Protein AF-A0A4U1JJG9-F1 (afdb_monomer)

Organism: NCBI:txid889272

Foldseek 3Di:
DCLQAVHDPVRDDDDDDPALVVQLVCQLPPPCNVPRDGDHDQLVCVVPVVRDFDDFDDGPPRPDTHDLDPDRPFLLSVCVQAVVRQPDDDDDDDADADPVRQHPDVVSNQVVCQLLVHDHPPDDPDRSVLVCLVSSHDHPLQHQWDAPDRNHDIDGDHDPRHCNQVSCVNRDDGDPPWDFDPFQVVQPQAGHDPRTGDHD

Mean predicted aligned error: 4.56 Å

Radius of gyration: 18.84 Å; Cα contacts (8 Å, |Δi|>4): 282; chains: 1; bounding box: 45×33×57 Å

Structure (mmCIF, N/CA/C/O backbone):
data_AF-A0A4U1JJG9-F1
#
_entry.id   AF-A0A4U1JJG9-F1
#
loop_
_atom_site.group_PDB
_atom_site.id
_atom_site.type_symbol
_atom_site.label_atom_id
_atom_site.label_alt_id
_atom_site.label_comp_id
_atom_site.label_asym_id
_atom_site.label_entity_id
_atom_site.label_seq_id
_atom_site.pdbx_PDB_ins_code
_atom_site.Cartn_x
_atom_site.Cartn_y
_atom_site.Cartn_z
_atom_site.occupancy
_atom_site.B_iso_or_equiv
_atom_site.auth_seq_id
_atom_site.auth_comp_id
_atom_site.auth_asym_id
_atom_site.auth_atom_id
_atom_site.pdbx_PDB_model_num
ATOM 1 N N . MET A 1 1 ? 0.960 4.052 12.607 1.00 72.19 1 MET A N 1
ATOM 2 C CA . MET A 1 1 ? -0.371 4.382 13.209 1.00 72.19 1 MET A CA 1
ATOM 3 C C . MET A 1 1 ? -0.315 5.501 14.244 1.00 72.19 1 MET A C 1
ATOM 5 O O . MET A 1 1 ? -1.093 6.435 14.113 1.00 72.19 1 MET A O 1
ATOM 9 N N . ALA A 1 2 ? 0.571 5.450 15.247 1.00 77.19 2 ALA A N 1
ATOM 10 C CA . ALA A 1 2 ? 0.657 6.489 16.285 1.00 77.19 2 ALA A CA 1
ATOM 11 C C . ALA A 1 2 ? 0.788 7.915 15.706 1.00 77.19 2 ALA A C 1
ATOM 13 O O . ALA A 1 2 ? 0.050 8.813 16.107 1.00 77.19 2 ALA A O 1
ATOM 14 N N . ALA A 1 3 ? 1.622 8.081 14.671 1.00 79.81 3 ALA A N 1
ATOM 15 C CA . ALA A 1 3 ? 1.756 9.335 13.931 1.00 79.81 3 ALA A CA 1
ATOM 16 C C . ALA A 1 3 ? 0.437 9.799 13.276 1.00 79.81 3 ALA A C 1
ATOM 18 O O . ALA A 1 3 ? 0.070 10.962 13.397 1.00 79.81 3 ALA A O 1
ATOM 19 N N . ALA A 1 4 ? -0.323 8.881 12.666 1.00 79.38 4 ALA A N 1
ATOM 20 C CA . ALA A 1 4 ? -1.580 9.190 11.974 1.00 79.38 4 ALA A CA 1
ATOM 21 C C . ALA A 1 4 ? -2.697 9.691 12.910 1.00 79.38 4 ALA A C 1
ATOM 23 O O . ALA A 1 4 ? -3.615 10.368 12.454 1.00 79.38 4 ALA A O 1
ATOM 24 N N . ILE A 1 5 ? -2.621 9.379 14.210 1.00 85.19 5 ILE A N 1
ATOM 25 C CA . ILE A 1 5 ? -3.569 9.864 15.227 1.00 85.19 5 ILE A CA 1
ATOM 26 C C . ILE A 1 5 ? -2.963 10.913 16.173 1.00 85.19 5 ILE A C 1
ATOM 28 O O . ILE A 1 5 ? -3.578 11.262 17.178 1.00 85.19 5 ILE A O 1
ATOM 32 N N . GLY A 1 6 ? -1.758 11.416 15.881 1.00 84.12 6 GLY A N 1
ATOM 33 C CA . GLY A 1 6 ? -1.097 12.449 16.686 1.00 84.12 6 GLY A CA 1
ATOM 34 C C . GLY A 1 6 ? -0.659 11.991 18.082 1.00 84.12 6 GLY A C 1
ATOM 35 O O . GLY A 1 6 ? -0.469 12.821 18.971 1.00 84.12 6 GLY A O 1
ATOM 36 N N . VAL A 1 7 ? -0.497 10.683 18.302 1.00 86.94 7 VAL A N 1
ATOM 37 C CA . VAL A 1 7 ? -0.023 10.132 19.577 1.00 86.94 7 VAL A CA 1
ATOM 38 C C . VAL A 1 7 ? 1.495 9.944 19.502 1.00 86.94 7 VAL A C 1
ATOM 40 O O . VAL A 1 7 ? 1.968 9.173 18.666 1.00 86.94 7 VAL A O 1
ATOM 43 N N . PRO A 1 8 ? 2.293 10.594 20.374 1.00 86.75 8 PRO A N 1
ATOM 44 C CA . PRO A 1 8 ? 3.722 10.314 20.455 1.00 86.75 8 PRO A CA 1
ATOM 45 C C . PRO A 1 8 ? 3.961 8.837 20.774 1.00 86.75 8 PRO A C 1
ATOM 47 O O . PRO A 1 8 ? 3.321 8.306 21.681 1.00 86.75 8 PRO A O 1
ATOM 50 N N . GLY A 1 9 ? 4.912 8.187 20.096 1.00 82.12 9 GLY A N 1
ATOM 51 C CA . GLY A 1 9 ? 5.177 6.752 20.284 1.00 82.12 9 GLY A CA 1
ATOM 52 C C . GLY A 1 9 ? 5.407 6.364 21.751 1.00 82.12 9 GLY A C 1
ATOM 53 O O . GLY A 1 9 ? 4.801 5.421 22.243 1.00 82.12 9 GLY A O 1
ATOM 54 N N . ALA A 1 10 ? 6.160 7.175 22.502 1.00 85.75 10 ALA A N 1
ATOM 55 C CA . ALA A 1 10 ? 6.411 6.966 23.936 1.00 85.75 10 ALA A CA 1
ATOM 56 C C . ALA A 1 10 ? 5.158 7.083 24.834 1.00 85.75 10 ALA A C 1
ATOM 58 O O . ALA A 1 10 ? 5.173 6.682 26.000 1.00 85.75 10 ALA A O 1
ATOM 59 N N . LYS A 1 11 ? 4.073 7.665 24.315 1.00 89.06 11 LYS A N 1
ATOM 60 C CA . LYS A 1 11 ? 2.783 7.790 25.002 1.00 89.06 11 LYS A CA 1
ATOM 61 C C . LYS A 1 11 ? 1.786 6.715 24.583 1.00 89.06 11 LYS A C 1
ATOM 63 O O . LYS A 1 11 ? 0.713 6.658 25.178 1.00 89.06 11 LYS A O 1
ATOM 68 N N . TRP A 1 12 ? 2.128 5.862 23.619 1.00 85.44 12 TRP A N 1
ATOM 69 C CA . TRP A 1 12 ? 1.310 4.705 23.286 1.00 85.44 12 TRP A CA 1
ATOM 70 C C . TRP A 1 12 ? 1.272 3.741 24.478 1.00 85.44 12 TRP A C 1
ATOM 72 O O . TRP A 1 12 ? 2.306 3.427 25.069 1.00 85.44 12 TRP A O 1
ATOM 82 N N . LYS A 1 13 ? 0.075 3.309 24.876 1.00 87.56 13 LYS A N 1
ATOM 83 C CA . LYS A 1 13 ? -0.147 2.402 26.012 1.00 87.56 13 LYS A CA 1
ATOM 84 C C . LYS A 1 13 ? -0.848 1.139 25.529 1.00 87.56 13 LYS A C 1
ATOM 86 O O . LYS A 1 13 ? -1.571 1.175 24.540 1.00 87.56 13 LYS A O 1
ATOM 91 N N . GLY A 1 14 ? -0.639 0.039 26.244 1.00 89.12 14 GLY A N 1
ATOM 92 C CA . GLY A 1 14 ? -1.204 -1.267 25.923 1.00 89.12 14 GLY A CA 1
ATOM 93 C C . GLY A 1 14 ? -0.219 -2.389 26.232 1.00 89.12 14 GLY A C 1
ATOM 94 O O . GLY A 1 14 ? 0.817 -2.161 26.859 1.00 89.12 14 GLY A O 1
ATOM 95 N N . VAL A 1 15 ? -0.552 -3.593 25.776 1.00 91.12 15 VAL A N 1
ATOM 96 C CA . VAL A 1 15 ? 0.362 -4.738 25.796 1.00 91.12 15 VAL A CA 1
ATOM 97 C C . VAL A 1 15 ? 1.263 -4.638 24.569 1.00 91.12 15 VAL A C 1
ATOM 99 O O . VAL A 1 15 ? 0.767 -4.574 23.446 1.00 91.12 15 VAL A O 1
ATOM 102 N N . MET A 1 16 ? 2.576 -4.590 24.784 1.00 90.06 16 MET A N 1
ATOM 103 C CA . MET A 1 16 ? 3.542 -4.657 23.689 1.00 90.06 16 MET A CA 1
ATOM 104 C C . MET A 1 16 ? 3.702 -6.113 23.265 1.00 90.06 16 MET A C 1
ATOM 106 O O . MET A 1 16 ? 3.984 -6.969 24.101 1.00 90.06 16 MET A O 1
ATOM 110 N N . LEU A 1 17 ? 3.488 -6.367 21.980 1.00 93.06 17 LEU A N 1
ATOM 111 C CA . LEU A 1 17 ? 3.683 -7.657 21.332 1.00 93.06 17 LEU A CA 1
ATOM 112 C C . LEU A 1 17 ? 4.632 -7.433 20.160 1.00 93.06 17 LEU A C 1
ATOM 114 O O . LEU A 1 17 ? 4.514 -6.425 19.459 1.00 93.06 17 LEU A O 1
ATOM 118 N N . ASP A 1 18 ? 5.561 -8.356 19.948 1.00 91.56 18 ASP A N 1
ATOM 119 C CA . ASP A 1 18 ? 6.693 -8.127 19.046 1.00 91.56 18 ASP A CA 1
ATOM 120 C C . ASP A 1 18 ? 6.332 -8.417 17.582 1.00 91.56 18 ASP A C 1
ATOM 122 O O . ASP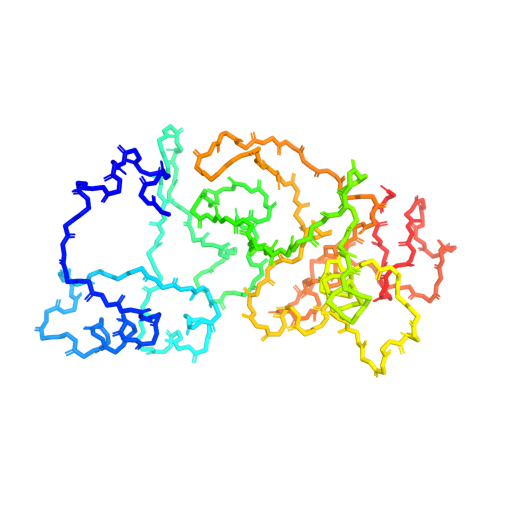 A 1 18 ? 7.084 -8.075 16.666 1.00 91.56 18 ASP A O 1
ATOM 126 N N . LYS A 1 19 ? 5.187 -9.073 17.339 1.00 94.38 19 LYS A N 1
ATOM 127 C CA . LYS A 1 19 ? 4.778 -9.545 16.009 1.00 94.38 19 LYS A CA 1
ATOM 128 C C . LYS A 1 19 ? 3.294 -9.332 15.740 1.00 94.38 19 LYS A C 1
ATOM 130 O O . LYS A 1 19 ? 2.445 -9.610 16.585 1.00 94.38 19 LYS A O 1
ATOM 135 N N . SER A 1 20 ? 2.968 -9.007 14.489 1.00 94.75 20 SER A N 1
ATOM 136 C CA . SER A 1 20 ? 1.587 -8.970 13.981 1.00 94.75 20 SER A CA 1
ATOM 137 C C . SER A 1 20 ? 0.806 -10.266 14.263 1.00 94.75 20 SER A C 1
ATOM 139 O O . SER A 1 20 ? -0.386 -10.212 14.548 1.00 94.75 20 SER A O 1
ATOM 141 N N . SER A 1 21 ? 1.460 -11.435 14.236 1.00 96.44 21 SER A N 1
ATOM 142 C CA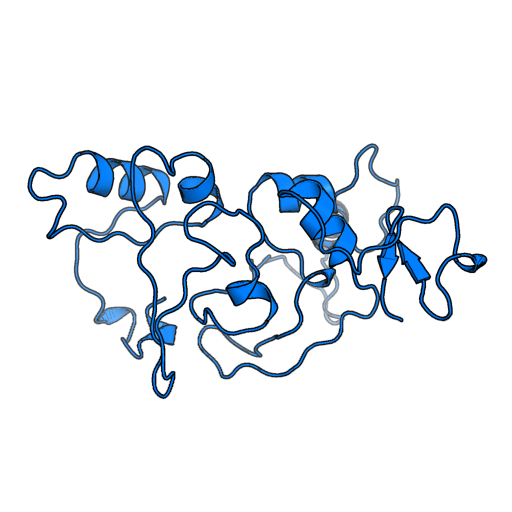 . SER A 1 21 ? 0.831 -12.727 14.558 1.00 96.44 21 SER A CA 1
ATOM 143 C C . SER A 1 21 ? 0.447 -12.872 16.034 1.00 96.44 21 SER A C 1
ATOM 145 O O . SER A 1 21 ? -0.547 -13.520 16.353 1.00 96.44 21 SER A O 1
ATOM 147 N N . GLU A 1 22 ? 1.221 -12.276 16.942 1.00 97.25 22 GLU A N 1
ATOM 148 C CA . GLU A 1 22 ? 0.908 -12.261 18.374 1.00 97.25 22 GLU A CA 1
ATOM 149 C C . GLU A 1 22 ? -0.257 -11.314 18.646 1.00 97.25 22 GLU A C 1
ATOM 151 O O . GLU A 1 22 ? -1.166 -11.669 19.395 1.00 97.25 22 GLU A O 1
ATOM 156 N N . VAL A 1 23 ? -0.278 -10.155 17.975 1.00 96.81 23 VAL A N 1
ATOM 157 C CA . VAL A 1 23 ? -1.419 -9.231 18.017 1.00 96.81 23 VAL A CA 1
ATOM 158 C C . VAL A 1 23 ? -2.6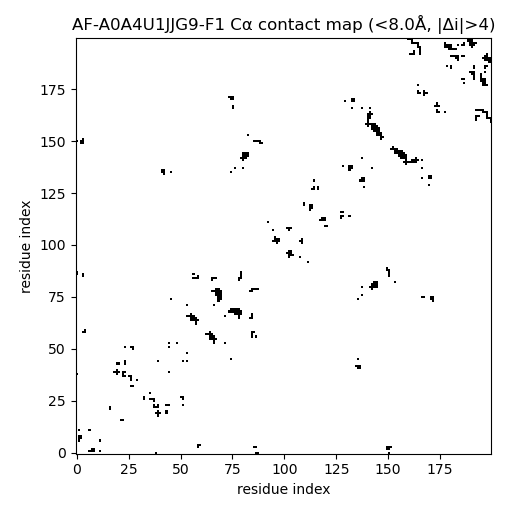86 -9.915 17.507 1.00 96.81 23 VAL A C 1
ATOM 160 O O . VAL A 1 23 ? -3.710 -9.858 18.183 1.00 96.81 23 VAL A O 1
ATOM 163 N N . LEU A 1 24 ? -2.619 -10.604 16.361 1.00 97.12 24 LEU A N 1
ATOM 164 C CA . LEU A 1 24 ? -3.740 -11.378 15.824 1.00 97.12 24 LEU A CA 1
ATOM 165 C C . LEU A 1 24 ? -4.278 -12.366 16.864 1.00 97.12 24 LEU A C 1
ATOM 167 O O . LEU A 1 24 ? -5.478 -12.373 17.122 1.00 97.12 24 LEU A O 1
ATOM 171 N N . ASN A 1 25 ? -3.402 -13.178 17.463 1.00 96.56 25 ASN A N 1
ATOM 172 C CA . ASN A 1 25 ? -3.809 -14.159 18.464 1.00 96.56 25 ASN A CA 1
ATOM 173 C C . ASN A 1 25 ? -4.459 -13.477 19.678 1.00 96.56 25 ASN A C 1
ATOM 175 O O . ASN A 1 25 ? -5.560 -13.842 20.072 1.00 96.56 25 ASN A O 1
ATOM 179 N N . GLY A 1 26 ? -3.828 -12.426 20.212 1.00 95.69 26 GLY A N 1
ATOM 180 C CA . GLY A 1 26 ? -4.336 -11.690 21.370 1.00 95.69 26 GLY A CA 1
ATOM 181 C C . GLY A 1 26 ? -5.706 -11.046 21.143 1.00 95.69 26 GLY A C 1
ATOM 182 O O . GLY A 1 26 ? -6.539 -11.056 22.049 1.00 95.69 26 GLY A O 1
ATOM 183 N N . VAL A 1 27 ? -5.967 -10.518 19.942 1.00 96.44 27 VAL A N 1
ATOM 184 C CA . VAL A 1 27 ? -7.285 -9.969 19.582 1.00 96.44 27 VAL A CA 1
ATOM 185 C C . VAL A 1 27 ? -8.302 -11.095 19.381 1.00 96.44 27 VAL A C 1
ATOM 187 O O . VAL A 1 27 ? -9.379 -11.049 19.973 1.00 96.44 27 VAL A O 1
ATOM 190 N N . ALA A 1 28 ? -7.959 -12.120 18.596 1.00 96.50 28 ALA A N 1
ATOM 191 C CA . ALA A 1 28 ? -8.871 -13.205 18.229 1.00 96.50 28 ALA A CA 1
ATOM 192 C C . ALA A 1 28 ? -9.313 -14.063 19.426 1.00 96.50 28 ALA A C 1
ATOM 194 O O . ALA A 1 28 ? -10.437 -14.559 19.445 1.00 96.50 28 ALA A O 1
ATOM 195 N N . THR A 1 29 ? -8.453 -14.241 20.434 1.00 96.06 29 THR A N 1
ATOM 196 C CA . THR A 1 29 ? -8.759 -15.039 21.634 1.00 96.06 29 THR A CA 1
ATOM 197 C C . THR A 1 29 ? -9.125 -14.187 22.844 1.00 96.06 29 THR A C 1
ATOM 199 O O . THR A 1 29 ? -9.097 -14.679 23.974 1.00 96.06 29 THR A O 1
ATOM 202 N N . SER A 1 30 ? -9.404 -12.897 22.652 1.00 96.06 30 SER A N 1
ATOM 203 C CA . SER A 1 30 ? -9.695 -12.016 23.775 1.00 96.06 30 SER A CA 1
ATOM 204 C C . SER A 1 30 ? -10.967 -12.454 24.512 1.00 96.06 30 SER A C 1
ATOM 206 O O . SER A 1 30 ? -12.003 -12.661 23.878 1.00 96.06 30 SER A O 1
ATOM 208 N N . PRO A 1 31 ? -10.957 -12.502 25.858 1.00 96.12 31 PRO A N 1
ATOM 209 C CA . PRO A 1 31 ? -12.170 -12.720 26.646 1.00 96.12 31 PRO A CA 1
ATOM 210 C C . PRO A 1 31 ? -13.112 -11.501 26.631 1.00 96.12 31 PRO A C 1
ATOM 212 O O . PRO A 1 31 ? -14.190 -11.529 27.220 1.00 96.12 31 PRO A O 1
ATOM 215 N N . SER A 1 32 ? -12.703 -10.387 26.019 1.00 94.94 32 SER A N 1
ATOM 216 C CA . SER A 1 32 ? -13.502 -9.169 25.864 1.00 94.94 32 SER A CA 1
ATOM 217 C C . SER A 1 32 ? -13.292 -8.581 24.462 1.00 94.94 32 SER A C 1
ATOM 219 O O . SER A 1 32 ? -12.660 -7.526 24.333 1.00 94.94 32 SER A O 1
ATOM 221 N N . PRO A 1 33 ? -13.793 -9.253 23.407 1.00 89.81 33 PRO A N 1
ATOM 222 C CA . PRO A 1 33 ? -13.501 -8.902 22.015 1.00 89.81 33 PRO A CA 1
ATOM 223 C C . PRO A 1 33 ? -13.916 -7.464 21.675 1.00 89.81 33 PRO A C 1
ATOM 225 O O . PRO A 1 33 ? -13.106 -6.707 21.154 1.00 89.81 33 PRO A O 1
ATOM 228 N N . GLU A 1 34 ? -15.092 -7.019 22.127 1.00 90.62 34 GLU A N 1
ATOM 229 C CA . GLU A 1 34 ? -15.605 -5.651 21.901 1.00 90.62 34 GLU A CA 1
ATOM 230 C C . GLU A 1 34 ? -14.788 -4.533 22.578 1.00 90.62 34 GLU A C 1
ATOM 232 O O . GLU A 1 34 ? -15.025 -3.347 22.357 1.00 90.62 34 GLU A O 1
ATOM 237 N N . LYS A 1 35 ? -13.842 -4.890 23.454 1.00 92.38 35 LYS A N 1
ATOM 238 C CA . LYS A 1 35 ? -12.961 -3.947 24.164 1.00 92.38 35 LYS A CA 1
ATOM 239 C C . LYS A 1 35 ? -11.493 -4.119 23.786 1.00 92.38 35 LYS A C 1
ATOM 241 O O . LYS A 1 35 ? -10.635 -3.469 24.380 1.00 92.38 35 LYS A O 1
ATOM 246 N N . THR A 1 36 ? -11.198 -5.005 22.838 1.00 94.81 36 THR A N 1
ATOM 247 C CA . THR A 1 36 ? -9.831 -5.361 22.464 1.00 94.81 36 THR A CA 1
ATOM 248 C C . THR A 1 36 ? -9.546 -4.892 21.053 1.00 94.81 36 THR A C 1
ATOM 250 O O . THR A 1 36 ? -10.213 -5.293 20.108 1.00 94.81 36 THR A O 1
ATOM 253 N N . ILE A 1 37 ? -8.533 -4.043 20.908 1.00 94.06 37 ILE A N 1
ATOM 254 C CA . ILE A 1 37 ? -8.099 -3.514 19.617 1.00 94.06 37 ILE A CA 1
ATOM 255 C C . ILE A 1 37 ? -6.609 -3.802 19.477 1.00 94.06 37 ILE A C 1
ATOM 257 O O . ILE A 1 37 ? -5.842 -3.613 20.421 1.00 94.06 37 ILE A O 1
ATOM 261 N N . GLY A 1 38 ? -6.210 -4.257 18.294 1.00 93.31 38 GLY A N 1
ATOM 262 C CA . GLY A 1 38 ? -4.820 -4.502 17.935 1.00 93.31 38 GLY A CA 1
ATOM 263 C C . GLY A 1 38 ? -4.421 -3.741 16.678 1.00 93.31 38 GLY A C 1
ATOM 264 O O . GLY A 1 38 ? -5.268 -3.334 15.885 1.00 93.31 38 GLY A O 1
ATOM 265 N N . ILE A 1 39 ? -3.113 -3.565 16.500 1.00 91.94 39 ILE A N 1
ATOM 266 C CA . ILE A 1 39 ? -2.515 -3.028 15.277 1.00 91.94 39 ILE A CA 1
ATOM 267 C C . ILE A 1 39 ? -1.616 -4.113 14.706 1.00 91.94 39 ILE A C 1
ATOM 269 O O . ILE A 1 39 ? -0.688 -4.563 15.371 1.00 91.94 39 ILE A O 1
ATOM 273 N N . LEU A 1 40 ? -1.897 -4.524 13.481 1.00 93.38 40 LEU A N 1
ATOM 274 C CA . LEU A 1 40 ? -1.169 -5.564 12.772 1.00 93.38 40 LEU A CA 1
ATOM 275 C C . LEU A 1 40 ? -1.043 -5.188 11.297 1.00 93.38 40 LEU A C 1
ATOM 277 O O . LEU A 1 40 ? -1.815 -4.371 10.791 1.00 93.38 40 LEU A O 1
ATOM 281 N N . GLY A 1 41 ? -0.060 -5.776 10.624 1.00 92.38 41 GLY A N 1
ATOM 282 C CA . GLY A 1 41 ? 0.130 -5.596 9.189 1.00 92.38 41 GLY A CA 1
ATOM 283 C C . GLY A 1 41 ? -1.015 -6.190 8.364 1.00 92.38 41 GLY A C 1
ATOM 284 O O . GLY A 1 41 ? -1.648 -7.179 8.758 1.00 92.38 41 GLY A O 1
ATOM 285 N N . ALA A 1 42 ? -1.288 -5.568 7.213 1.00 91.12 42 ALA A N 1
ATOM 286 C CA . ALA A 1 42 ? -2.347 -5.990 6.297 1.00 91.12 42 ALA A CA 1
ATOM 287 C C . ALA A 1 42 ? -2.118 -7.418 5.780 1.00 91.12 42 ALA A C 1
ATOM 289 O O . ALA A 1 42 ? -3.076 -8.166 5.616 1.00 91.12 42 ALA A O 1
ATOM 290 N N . GLU A 1 43 ? -0.858 -7.826 5.631 1.00 90.81 43 GLU A N 1
ATOM 291 C CA . GLU A 1 43 ? -0.444 -9.161 5.202 1.00 90.81 43 GLU A CA 1
ATOM 292 C C . GLU A 1 43 ? -0.880 -10.271 6.166 1.00 90.81 43 GLU A C 1
ATOM 294 O O . GLU A 1 43 ? -1.164 -11.392 5.745 1.00 90.81 43 GLU A O 1
ATOM 299 N N . ILE A 1 44 ? -0.972 -9.966 7.466 1.00 95.31 44 ILE A N 1
ATOM 300 C CA . ILE A 1 44 ? -1.474 -10.908 8.473 1.00 95.31 44 ILE A CA 1
ATOM 301 C C . ILE A 1 44 ? -2.997 -10.842 8.561 1.00 95.31 44 ILE A C 1
ATOM 303 O O . ILE A 1 44 ? -3.642 -11.886 8.685 1.00 95.31 44 ILE A O 1
ATOM 307 N N . TYR A 1 45 ? -3.576 -9.642 8.484 1.00 94.06 45 TYR A N 1
ATOM 308 C CA . TYR A 1 45 ? -5.028 -9.464 8.509 1.00 94.06 45 TYR A CA 1
ATOM 309 C C . TYR A 1 45 ? -5.721 -10.150 7.325 1.00 94.06 45 TYR A C 1
ATOM 311 O O . TYR A 1 45 ? -6.682 -10.887 7.532 1.00 94.06 45 TYR A O 1
ATOM 319 N N . ASP A 1 46 ? -5.225 -9.962 6.100 1.00 93.12 46 ASP A N 1
ATOM 320 C CA . ASP A 1 46 ? -5.877 -10.459 4.884 1.00 93.12 46 ASP A CA 1
ATOM 321 C C . ASP A 1 46 ? -5.996 -11.991 4.866 1.00 93.12 46 ASP A C 1
ATOM 323 O O . ASP A 1 46 ? -7.014 -12.520 4.423 1.00 93.12 46 ASP A O 1
ATOM 327 N N . GLY A 1 47 ? -5.021 -12.706 5.436 1.00 92.88 47 GLY A N 1
ATOM 328 C CA . GLY A 1 47 ? -5.080 -14.161 5.607 1.00 92.88 47 GLY A CA 1
ATOM 329 C C . GLY A 1 47 ? -5.930 -14.651 6.789 1.00 92.88 47 GLY A C 1
ATOM 330 O O . GLY A 1 47 ? -6.013 -15.858 6.997 1.00 92.88 47 GLY A O 1
ATOM 331 N N . ASN A 1 48 ? -6.506 -13.752 7.598 1.00 95.44 48 ASN A N 1
ATOM 332 C CA . ASN A 1 48 ? -7.221 -14.079 8.842 1.00 95.44 48 ASN A CA 1
ATOM 333 C C . ASN A 1 48 ? -8.492 -13.226 9.052 1.00 95.44 48 ASN A C 1
ATOM 335 O O . ASN A 1 48 ? -8.896 -12.979 10.193 1.00 95.44 48 ASN A O 1
ATOM 339 N N . ARG A 1 49 ? -9.128 -12.760 7.968 1.00 93.12 49 ARG A N 1
ATOM 340 C CA . ARG A 1 49 ? -10.358 -11.939 8.018 1.00 93.12 49 ARG A CA 1
ATOM 341 C C . ARG A 1 49 ? -11.557 -12.653 8.650 1.00 93.12 49 ARG A C 1
ATOM 343 O O . ARG A 1 49 ? -12.522 -12.008 9.040 1.00 93.12 49 ARG A O 1
ATOM 350 N N . ASP A 1 50 ? -11.502 -13.977 8.746 1.00 94.50 50 ASP A N 1
ATOM 351 C CA . ASP A 1 50 ? -12.476 -14.826 9.433 1.00 94.50 50 ASP A CA 1
ATOM 352 C C . ASP A 1 50 ? -12.349 -14.775 10.967 1.00 94.50 50 ASP A C 1
ATOM 354 O O . ASP A 1 50 ? -13.293 -15.132 11.669 1.00 94.50 50 ASP A O 1
ATOM 358 N N . LYS A 1 51 ? -11.202 -14.325 11.496 1.00 95.06 51 LYS A N 1
ATOM 359 C CA . LYS A 1 51 ? -10.898 -14.332 12.940 1.00 95.06 51 LYS A CA 1
ATOM 360 C C . LYS A 1 51 ? -11.004 -12.966 13.597 1.00 95.06 51 LYS A C 1
ATOM 362 O O . LYS A 1 51 ? -11.250 -12.883 14.797 1.00 95.06 51 LYS A O 1
ATOM 367 N N . VAL A 1 52 ? -10.757 -11.901 12.841 1.00 94.31 52 VAL A N 1
ATOM 368 C CA . VAL A 1 52 ? -10.761 -10.521 13.335 1.00 94.31 52 VAL A CA 1
ATOM 369 C C . VAL A 1 52 ? -11.364 -9.594 12.286 1.00 94.31 52 VAL A C 1
ATOM 371 O O . VAL A 1 52 ? -11.236 -9.837 11.089 1.00 94.31 52 VAL A O 1
ATOM 374 N N . ALA A 1 53 ? -11.986 -8.505 12.733 1.00 92.50 53 ALA A N 1
ATOM 375 C CA . ALA A 1 53 ? -12.537 -7.482 11.852 1.00 92.50 53 ALA A CA 1
ATOM 376 C C . ALA A 1 53 ? -11.606 -6.263 11.780 1.00 92.50 53 ALA A C 1
ATOM 378 O O . ALA A 1 53 ? -11.115 -5.786 12.805 1.00 92.50 53 ALA A O 1
ATOM 379 N N . ALA A 1 54 ? -11.397 -5.720 10.577 1.00 92.88 54 ALA A N 1
ATOM 380 C CA . ALA A 1 54 ? -10.808 -4.393 10.439 1.00 92.88 54 ALA A CA 1
ATOM 381 C C . ALA A 1 54 ? -11.784 -3.319 10.941 1.00 92.88 54 ALA A C 1
ATOM 383 O O . ALA A 1 54 ? -12.996 -3.416 10.746 1.00 92.88 54 ALA A O 1
ATOM 384 N N . LEU A 1 55 ? -11.243 -2.262 11.543 1.00 91.75 55 LEU A N 1
ATOM 385 C CA . LEU A 1 55 ? -12.005 -1.082 11.936 1.00 91.75 55 LEU A CA 1
ATOM 386 C C . LEU A 1 55 ? -11.859 -0.007 10.859 1.00 91.75 55 LEU A C 1
ATOM 388 O O . LEU A 1 55 ? -10.749 0.277 10.408 1.00 91.75 55 LEU A O 1
ATOM 392 N N . ALA A 1 56 ? -12.973 0.609 10.467 1.00 94.00 56 ALA A N 1
ATOM 393 C CA . ALA A 1 56 ? -12.921 1.798 9.628 1.00 94.00 56 ALA A CA 1
ATOM 394 C C . ALA A 1 56 ? -12.285 2.955 10.415 1.00 94.00 56 ALA A C 1
ATOM 396 O O . ALA A 1 56 ? -12.557 3.138 11.604 1.00 94.00 56 ALA A O 1
ATOM 397 N N . PHE A 1 57 ? -11.453 3.750 9.749 1.00 92.75 57 PHE A N 1
ATOM 398 C CA . PHE A 1 57 ? -10.743 4.868 10.360 1.00 92.75 57 PHE A CA 1
ATOM 399 C C . PHE A 1 57 ? -11.182 6.197 9.752 1.00 92.75 57 PHE A C 1
ATOM 401 O O . PHE A 1 57 ? -11.258 6.335 8.533 1.00 92.75 57 PHE A O 1
ATOM 408 N N . GLN A 1 58 ? -11.448 7.178 10.613 1.00 93.75 58 GLN A N 1
ATOM 409 C CA . GLN A 1 58 ? -11.712 8.562 10.234 1.00 93.75 58 GLN A CA 1
ATOM 410 C C . GLN A 1 58 ? -10.545 9.423 10.710 1.00 93.75 58 GLN A C 1
ATOM 412 O O . GLN A 1 58 ? -10.385 9.661 11.909 1.00 93.75 58 GLN A O 1
ATOM 417 N N . ALA A 1 59 ? -9.732 9.901 9.773 1.00 90.12 59 ALA A N 1
ATOM 418 C CA . ALA A 1 59 ? -8.679 10.853 10.082 1.00 90.12 59 ALA A CA 1
ATOM 419 C C . ALA A 1 59 ? -9.268 12.223 10.448 1.00 90.12 59 ALA A C 1
ATOM 421 O O . ALA A 1 59 ? -10.424 12.544 10.146 1.00 90.12 59 ALA A O 1
ATOM 422 N N . PHE A 1 60 ? -8.446 13.076 11.059 1.00 88.06 60 PHE A N 1
ATOM 423 C CA . PHE A 1 60 ? -8.838 14.454 11.337 1.00 88.06 60 PHE A CA 1
ATOM 424 C C . PHE A 1 60 ? -9.336 15.147 10.065 1.00 88.06 60 PHE A C 1
ATOM 426 O O . PHE A 1 60 ? -8.721 15.044 9.006 1.00 88.06 60 PHE A O 1
ATOM 433 N N . LYS A 1 61 ? -10.444 15.886 10.194 1.00 88.56 61 LYS A N 1
ATOM 434 C CA . LYS A 1 61 ? -11.099 16.634 9.107 1.00 88.56 61 LYS A CA 1
ATOM 435 C C . LYS A 1 61 ? -11.718 15.772 7.993 1.00 88.56 61 LYS A C 1
ATOM 437 O O . LYS A 1 61 ? -12.305 16.340 7.075 1.00 88.56 61 LYS A O 1
ATOM 442 N N . GLN A 1 62 ? -11.664 14.440 8.063 1.00 91.94 62 GLN A N 1
ATOM 443 C CA . GLN A 1 62 ? -12.445 13.593 7.159 1.00 91.94 62 GLN A CA 1
ATOM 444 C C . GLN A 1 62 ? -13.914 13.568 7.576 1.00 91.94 62 GLN A C 1
ATOM 446 O O . GLN A 1 62 ? -14.238 13.587 8.760 1.00 91.94 62 GLN A O 1
ATOM 451 N N . LYS A 1 63 ? -14.821 13.505 6.598 1.00 93.88 63 LYS A N 1
ATOM 452 C CA . LYS A 1 63 ? -16.272 13.452 6.840 1.00 93.88 63 LYS A CA 1
ATOM 453 C C . LYS A 1 63 ? -16.769 12.056 7.237 1.00 93.88 63 LYS A C 1
ATOM 455 O O . LYS A 1 63 ? -17.773 11.941 7.932 1.00 93.88 63 LYS A O 1
ATOM 460 N N . HIS A 1 64 ? -16.078 11.016 6.782 1.00 94.56 64 HIS A N 1
ATOM 461 C CA . HIS A 1 64 ? -16.466 9.618 6.946 1.00 94.56 64 HIS A CA 1
ATOM 462 C C . HIS A 1 64 ? -15.274 8.787 7.423 1.00 94.56 64 HIS A C 1
ATOM 464 O O . HIS A 1 64 ? -14.126 9.194 7.239 1.00 94.56 64 HIS A O 1
ATOM 470 N N . ALA A 1 65 ? -15.564 7.636 8.028 1.00 94.69 65 ALA A N 1
ATOM 471 C CA . ALA A 1 65 ? -14.576 6.598 8.280 1.00 94.69 65 ALA A CA 1
ATOM 472 C C . ALA A 1 65 ? -14.462 5.691 7.048 1.00 94.69 65 ALA A C 1
ATOM 474 O O . ALA A 1 65 ? -15.478 5.357 6.436 1.00 94.69 65 ALA A O 1
ATOM 475 N N . TYR A 1 66 ? -13.245 5.273 6.716 1.00 95.38 66 TYR A N 1
ATOM 476 C CA . TYR A 1 66 ? -12.962 4.416 5.568 1.00 95.38 66 TYR A CA 1
ATOM 477 C C . TYR A 1 66 ? -12.323 3.106 6.028 1.00 95.38 66 TYR A C 1
ATOM 479 O O . TYR A 1 66 ? -11.506 3.096 6.948 1.00 95.38 66 TYR A O 1
ATOM 487 N N . TYR A 1 67 ? -12.684 1.997 5.386 1.00 95.62 67 TYR A N 1
ATOM 488 C CA . TYR A 1 67 ? -11.881 0.772 5.418 1.00 95.62 67 TYR A CA 1
ATOM 489 C C . TYR A 1 67 ? -10.647 0.945 4.522 1.00 95.62 67 TYR A C 1
ATOM 491 O O . TYR A 1 67 ? -10.672 1.814 3.653 1.00 95.62 67 TYR A O 1
ATOM 499 N N . PRO A 1 68 ? -9.578 0.146 4.674 1.00 95.00 68 PRO A N 1
ATOM 500 C CA . PRO A 1 68 ? -8.454 0.188 3.734 1.00 95.00 68 PRO A CA 1
ATOM 501 C C . PRO A 1 68 ? -8.860 -0.209 2.303 1.00 95.00 68 PRO A C 1
ATOM 503 O O . PRO A 1 68 ? -8.345 0.345 1.332 1.00 95.00 68 PRO A O 1
ATOM 506 N N . ASP A 1 69 ? -9.804 -1.138 2.173 1.00 94.69 69 ASP A N 1
ATOM 507 C CA . ASP A 1 69 ? -10.364 -1.613 0.907 1.00 94.69 69 ASP A CA 1
ATOM 508 C C . ASP A 1 69 ? -11.656 -0.858 0.542 1.00 94.69 69 ASP A C 1
ATOM 510 O O . ASP A 1 69 ? -12.264 -0.203 1.393 1.00 94.69 69 ASP A O 1
ATOM 514 N N . SER A 1 70 ? -12.102 -0.957 -0.715 1.00 92.94 70 SER A N 1
ATOM 515 C CA . SER A 1 70 ? -13.348 -0.327 -1.197 1.00 92.94 70 SER A CA 1
ATOM 516 C C . SER A 1 70 ? -14.615 -0.783 -0.460 1.00 92.94 70 SER A C 1
ATOM 518 O O . SER A 1 70 ? -15.600 -0.048 -0.397 1.00 92.94 70 SER A O 1
ATOM 520 N N . THR A 1 71 ? -14.598 -1.991 0.101 1.00 88.56 71 THR A N 1
ATOM 521 C CA . THR A 1 71 ? -15.676 -2.603 0.884 1.00 88.56 71 THR A CA 1
ATOM 522 C C . THR A 1 71 ? -15.068 -3.413 2.032 1.00 88.56 71 THR A C 1
ATOM 524 O O . THR A 1 71 ? -13.876 -3.706 2.024 1.00 88.56 71 THR A O 1
ATOM 527 N N . ALA A 1 72 ? -15.876 -3.844 3.004 1.00 84.88 72 ALA A N 1
ATOM 528 C CA . ALA A 1 72 ? -15.384 -4.657 4.123 1.00 84.88 72 ALA A CA 1
ATOM 529 C C . ALA A 1 72 ? -14.813 -6.031 3.697 1.00 84.88 72 ALA A C 1
ATOM 531 O O . ALA A 1 72 ? -14.051 -6.645 4.444 1.00 84.88 72 ALA A O 1
ATOM 532 N N . THR A 1 73 ? -15.163 -6.519 2.502 1.00 86.88 73 THR A N 1
ATOM 533 C CA . THR A 1 73 ? -14.799 -7.860 2.012 1.00 86.88 73 THR A CA 1
ATOM 534 C C . THR A 1 73 ? -13.889 -7.852 0.784 1.00 86.88 73 THR A C 1
ATOM 536 O O . THR A 1 73 ? -13.479 -8.922 0.344 1.00 86.88 73 THR A O 1
ATOM 539 N N . SER A 1 74 ? -13.574 -6.688 0.209 1.00 91.56 74 SER A N 1
ATOM 540 C CA . SER A 1 74 ? -12.622 -6.586 -0.904 1.00 91.56 74 SER A CA 1
ATOM 541 C C . SER A 1 74 ? -11.171 -6.569 -0.409 1.00 91.56 74 SER A C 1
ATOM 543 O O . SER A 1 74 ? -10.912 -6.372 0.780 1.00 91.56 74 SER A O 1
ATOM 545 N N . PHE A 1 75 ? -10.238 -6.793 -1.339 1.00 93.25 75 PHE A N 1
ATOM 546 C CA . PHE A 1 75 ? -8.781 -6.808 -1.120 1.00 93.25 75 PHE A CA 1
ATOM 547 C C . PHE A 1 75 ? -8.056 -5.749 -1.975 1.00 93.25 75 PHE A C 1
ATOM 549 O O . PHE A 1 75 ? -6.840 -5.780 -2.138 1.00 93.25 75 PHE A O 1
ATOM 556 N N . ASP A 1 76 ? -8.809 -4.819 -2.568 1.00 93.31 76 ASP A N 1
ATOM 557 C CA . ASP A 1 76 ? -8.320 -3.879 -3.581 1.00 93.31 76 ASP A CA 1
ATOM 558 C C . ASP A 1 76 ? -7.576 -2.660 -3.031 1.00 93.31 76 ASP A C 1
ATOM 560 O O . ASP A 1 76 ? -7.122 -1.813 -3.818 1.00 93.31 76 ASP A O 1
ATOM 564 N N . LYS A 1 77 ? -7.504 -2.534 -1.700 1.00 95.44 77 LYS A N 1
ATOM 565 C CA . LYS A 1 77 ? -6.857 -1.431 -0.987 1.00 95.44 77 LYS A CA 1
ATOM 566 C C . LYS A 1 77 ? -7.196 -0.058 -1.585 1.00 95.44 77 LYS A C 1
ATOM 568 O O . LYS A 1 77 ? -6.352 0.837 -1.583 1.00 95.44 77 LYS A O 1
ATOM 573 N N . ARG A 1 78 ? -8.402 0.119 -2.154 1.00 94.94 78 ARG A N 1
ATOM 574 C CA . ARG A 1 78 ? -8.755 1.317 -2.939 1.00 94.94 78 ARG A CA 1
ATOM 575 C C . ARG A 1 78 ? -8.532 2.587 -2.131 1.00 94.94 78 ARG A C 1
ATOM 577 O O . ARG A 1 78 ? -7.853 3.486 -2.612 1.00 94.94 78 ARG A O 1
ATOM 584 N N . ASN A 1 79 ? -9.031 2.595 -0.896 1.00 96.06 79 ASN A N 1
ATOM 585 C CA . ASN A 1 79 ? -8.948 3.745 -0.006 1.00 96.06 79 ASN A CA 1
ATOM 586 C C . ASN A 1 79 ? -7.506 4.017 0.455 1.00 96.06 79 ASN A C 1
ATOM 588 O O . ASN A 1 79 ? -7.164 5.150 0.775 1.00 96.06 79 ASN A O 1
ATOM 592 N N . VAL A 1 80 ? -6.630 3.007 0.489 1.00 95.75 80 VAL A N 1
ATOM 593 C CA . VAL A 1 80 ? -5.186 3.223 0.698 1.00 95.75 80 VAL A CA 1
ATOM 594 C C . VAL A 1 80 ? -4.571 3.894 -0.530 1.00 95.75 80 VAL A C 1
ATOM 596 O O . VAL A 1 80 ? -3.869 4.896 -0.391 1.00 95.75 80 VAL A O 1
ATOM 599 N N . ARG A 1 81 ? -4.861 3.360 -1.724 1.00 96.12 81 ARG A N 1
ATOM 600 C CA . ARG A 1 81 ? -4.277 3.795 -3.002 1.00 96.12 81 ARG A CA 1
ATOM 601 C C . ARG A 1 81 ? -4.643 5.224 -3.372 1.00 96.12 81 ARG A C 1
ATOM 603 O O . ARG A 1 81 ? -3.793 5.933 -3.901 1.00 96.12 81 ARG A O 1
ATOM 610 N N . ASP A 1 82 ? -5.873 5.643 -3.102 1.00 95.31 82 ASP A N 1
ATOM 611 C CA . ASP A 1 82 ? -6.379 6.976 -3.452 1.00 95.31 82 ASP A CA 1
ATOM 612 C C . ASP A 1 82 ? -6.346 7.992 -2.293 1.00 95.31 82 ASP A C 1
ATOM 614 O O . ASP A 1 82 ? -6.626 9.172 -2.498 1.00 95.31 82 ASP A O 1
ATOM 618 N N . GLY A 1 83 ? -5.956 7.559 -1.090 1.00 94.50 83 GLY A N 1
ATOM 619 C CA . GLY A 1 83 ? -5.700 8.434 0.052 1.00 94.50 83 GLY A CA 1
ATOM 620 C C . GLY A 1 83 ? -6.860 8.654 1.025 1.00 94.50 83 GLY A C 1
ATOM 621 O O . GLY A 1 83 ? -6.716 9.458 1.949 1.00 94.50 83 GLY A O 1
ATOM 622 N N . HIS A 1 84 ? -7.981 7.945 0.895 1.00 95.44 84 HIS A N 1
ATOM 623 C CA . HIS A 1 84 ? -9.056 8.002 1.894 1.00 95.44 84 HIS A CA 1
ATOM 624 C C . HIS A 1 84 ? -8.688 7.323 3.225 1.00 95.44 84 HIS A C 1
ATOM 626 O O . HIS A 1 84 ? -9.068 7.800 4.293 1.00 95.44 84 HIS A O 1
ATOM 632 N N . TYR A 1 85 ? -7.923 6.235 3.204 1.00 94.50 85 TYR A N 1
ATOM 633 C CA . TYR A 1 85 ? -7.420 5.561 4.398 1.00 94.50 85 TYR A CA 1
ATOM 634 C C . TYR A 1 85 ? -6.003 6.048 4.686 1.00 94.50 85 TYR A C 1
ATOM 636 O O . TYR A 1 85 ? -5.085 5.787 3.916 1.00 94.50 85 TYR A O 1
ATOM 644 N N . THR A 1 86 ? -5.792 6.771 5.787 1.00 91.56 86 THR A N 1
ATOM 645 C CA . THR A 1 86 ? -4.505 7.451 6.030 1.00 91.56 86 THR A CA 1
ATOM 646 C C . THR A 1 86 ? -3.510 6.632 6.859 1.00 91.56 86 THR A C 1
ATOM 648 O O . THR A 1 86 ? -2.325 6.990 6.915 1.00 91.56 86 THR A O 1
ATOM 651 N N . ILE A 1 87 ? -3.948 5.519 7.466 1.00 91.12 87 ILE A N 1
ATOM 652 C CA . ILE A 1 87 ? -3.100 4.620 8.265 1.00 91.12 87 ILE A CA 1
ATOM 653 C C . ILE A 1 87 ? -2.373 3.636 7.341 1.00 91.12 87 ILE A C 1
ATOM 655 O O . ILE A 1 87 ? -2.691 2.454 7.272 1.00 91.12 87 ILE A O 1
ATOM 659 N N . TRP A 1 88 ? -1.366 4.135 6.639 1.00 90.94 88 TRP A N 1
ATOM 660 C CA . TRP A 1 88 ? -0.401 3.320 5.909 1.00 90.94 88 TRP A CA 1
ATOM 661 C C . TRP A 1 88 ? 0.975 3.980 5.948 1.00 90.94 88 TRP A C 1
ATOM 663 O O . TRP A 1 88 ? 1.110 5.178 6.227 1.00 90.94 88 TRP A O 1
ATOM 673 N N . SER A 1 89 ? 2.002 3.187 5.679 1.00 86.94 89 SER A N 1
ATOM 674 C CA . SER A 1 89 ? 3.373 3.649 5.504 1.00 86.94 89 SER A CA 1
ATOM 675 C C . SER A 1 89 ? 4.047 2.838 4.400 1.00 86.94 89 SER A C 1
ATOM 677 O O . SER A 1 89 ? 3.690 1.673 4.213 1.00 86.94 89 SER A O 1
ATOM 679 N N . PRO A 1 90 ? 5.023 3.418 3.684 1.00 87.19 90 PRO A N 1
ATOM 680 C CA . PRO A 1 90 ? 5.887 2.639 2.808 1.00 87.19 90 PRO A CA 1
ATOM 681 C C . PRO A 1 90 ? 6.632 1.565 3.607 1.00 87.19 90 PRO A C 1
ATOM 683 O O . PRO A 1 90 ? 7.011 1.788 4.763 1.00 87.19 90 PRO A O 1
ATOM 686 N N . THR A 1 91 ? 6.886 0.413 2.992 1.00 86.38 91 THR A N 1
ATOM 687 C CA . THR A 1 91 ? 7.845 -0.552 3.536 1.00 86.38 91 THR A CA 1
ATOM 688 C C . THR A 1 91 ? 9.257 -0.003 3.347 1.00 86.38 91 THR A C 1
ATOM 690 O O . THR A 1 91 ? 9.687 0.262 2.227 1.00 86.38 91 THR A O 1
ATOM 693 N N . VAL A 1 92 ? 9.985 0.188 4.448 1.00 87.19 92 VAL A N 1
ATOM 694 C CA . VAL A 1 92 ? 11.331 0.772 4.420 1.00 87.19 92 VAL A CA 1
ATOM 695 C C . VAL A 1 92 ? 12.380 -0.332 4.331 1.00 87.19 92 VAL A C 1
ATOM 697 O O . VAL A 1 92 ? 12.479 -1.178 5.218 1.00 87.19 92 VAL A O 1
ATOM 700 N N . TYR A 1 93 ? 13.205 -0.286 3.285 1.00 87.69 93 TYR A N 1
ATOM 701 C CA . TYR A 1 93 ? 14.371 -1.154 3.122 1.00 87.69 93 TYR A CA 1
ATOM 702 C C . TYR A 1 93 ? 15.634 -0.388 3.512 1.00 87.69 93 TYR A C 1
ATOM 704 O O . TYR A 1 93 ? 15.938 0.657 2.940 1.00 87.69 93 TYR A O 1
ATOM 712 N N . LEU A 1 94 ? 16.377 -0.910 4.488 1.00 91.31 94 LEU A N 1
ATOM 713 C CA . LEU A 1 94 ? 17.616 -0.305 4.971 1.00 91.31 94 LEU A CA 1
ATOM 714 C C . LEU A 1 94 ? 18.811 -1.135 4.500 1.00 91.31 94 LEU A C 1
ATOM 716 O O . LEU A 1 94 ? 18.904 -2.325 4.797 1.00 91.31 94 LEU A O 1
ATOM 720 N N . ALA A 1 95 ? 19.735 -0.500 3.783 1.00 94.44 95 ALA A N 1
ATOM 721 C CA . ALA A 1 95 ? 20.978 -1.116 3.334 1.00 94.44 95 ALA A CA 1
ATOM 722 C C . ALA A 1 95 ? 22.121 -0.084 3.325 1.00 94.44 95 ALA A C 1
ATOM 724 O O . ALA A 1 95 ? 21.861 1.100 3.100 1.00 94.44 95 ALA A O 1
ATOM 725 N N . PRO A 1 96 ? 23.385 -0.500 3.540 1.00 96.25 96 PRO A N 1
ATOM 726 C CA . PRO A 1 96 ? 24.529 0.390 3.377 1.00 96.25 96 PRO A CA 1
ATOM 727 C C . PRO A 1 96 ? 24.640 0.881 1.932 1.00 96.25 96 PRO A C 1
ATOM 729 O O . PRO A 1 96 ? 24.591 0.076 0.996 1.00 96.25 96 PRO A O 1
ATOM 732 N N . VAL A 1 97 ? 24.841 2.186 1.762 1.00 96.50 97 VAL A N 1
ATOM 733 C CA . VAL A 1 97 ? 24.992 2.840 0.458 1.00 96.50 97 VAL A CA 1
ATOM 734 C C . VAL A 1 97 ? 26.349 3.527 0.329 1.00 96.50 97 VAL A C 1
ATOM 736 O O . VAL A 1 97 ? 26.986 3.850 1.332 1.00 96.50 97 VAL A O 1
ATOM 739 N N . ASP A 1 98 ? 26.808 3.713 -0.904 1.00 95.50 98 ASP A N 1
ATOM 740 C CA . ASP A 1 98 ? 27.956 4.562 -1.212 1.00 95.50 98 ASP A CA 1
ATOM 741 C C . ASP A 1 98 ? 27.589 6.058 -1.159 1.00 95.50 98 ASP A C 1
ATOM 743 O O . ASP A 1 98 ? 26.465 6.444 -0.828 1.00 95.50 98 ASP A O 1
ATOM 747 N N . ALA A 1 99 ? 28.549 6.923 -1.495 1.00 95.81 99 ALA A N 1
ATOM 748 C CA . ALA A 1 99 ? 28.352 8.373 -1.512 1.00 95.81 99 ALA A CA 1
ATOM 749 C C . ALA A 1 99 ? 27.314 8.846 -2.553 1.00 95.81 99 ALA A C 1
ATOM 751 O O . ALA A 1 99 ? 26.891 9.999 -2.506 1.00 95.81 99 ALA A O 1
ATOM 752 N N . GLN A 1 100 ? 26.903 7.979 -3.482 1.00 93.88 100 GLN A N 1
ATOM 753 C CA . GLN A 1 100 ? 25.897 8.245 -4.510 1.00 93.88 100 GLN A CA 1
ATOM 754 C C . GLN A 1 100 ? 24.525 7.656 -4.141 1.00 93.88 100 GLN A C 1
ATOM 756 O O . GLN A 1 100 ? 23.587 7.756 -4.931 1.00 93.88 100 GLN A O 1
ATOM 761 N N . GLY A 1 101 ? 24.383 7.045 -2.959 1.00 90.25 101 GLY A N 1
ATOM 762 C CA . GLY A 1 101 ? 23.137 6.413 -2.524 1.00 90.25 101 GLY A CA 1
ATOM 763 C C . GLY A 1 101 ? 22.898 5.029 -3.135 1.00 90.25 101 GLY A C 1
ATOM 764 O O . GLY A 1 101 ? 21.797 4.492 -3.017 1.00 90.25 101 GLY A O 1
ATOM 765 N N . THR A 1 102 ? 23.905 4.423 -3.769 1.00 91.69 102 THR A N 1
ATOM 766 C CA . THR A 1 102 ? 23.786 3.079 -4.344 1.00 91.69 102 THR A CA 1
ATOM 767 C C . THR A 1 102 ? 24.129 2.027 -3.300 1.00 91.69 102 THR A C 1
ATOM 769 O O . THR A 1 102 ? 25.159 2.113 -2.636 1.00 91.69 102 THR A O 1
ATOM 772 N N . VAL A 1 103 ? 23.292 0.994 -3.170 1.00 95.75 103 VAL A N 1
ATOM 773 C CA . VAL A 1 103 ? 23.547 -0.129 -2.253 1.00 95.75 103 VAL A CA 1
ATOM 774 C C . VAL A 1 103 ? 24.890 -0.791 -2.581 1.00 95.75 103 VAL A C 1
ATOM 776 O O . VAL A 1 103 ? 25.112 -1.242 -3.709 1.00 95.75 103 VAL A O 1
ATOM 779 N N . THR A 1 104 ? 25.778 -0.862 -1.586 1.00 96.38 104 THR A N 1
ATOM 780 C CA . THR A 1 104 ? 27.189 -1.246 -1.781 1.00 96.38 104 THR A CA 1
ATOM 781 C C . THR A 1 104 ? 27.376 -2.729 -2.077 1.00 96.38 104 T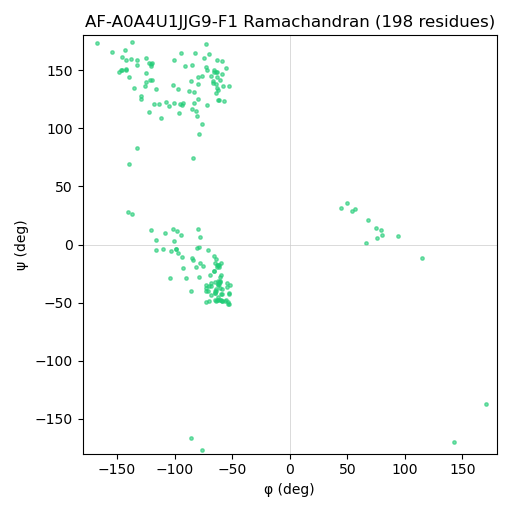HR A C 1
ATOM 783 O O . THR A 1 104 ? 28.249 -3.098 -2.859 1.00 96.38 104 THR A O 1
ATOM 786 N N . ASN A 1 105 ? 26.559 -3.600 -1.477 1.00 96.44 105 ASN A N 1
ATOM 787 C CA . ASN A 1 105 ? 26.601 -5.034 -1.741 1.00 96.44 105 ASN A CA 1
ATOM 788 C C . ASN A 1 105 ? 25.755 -5.367 -2.987 1.00 96.44 105 ASN A C 1
ATOM 790 O O . ASN A 1 105 ? 24.532 -5.222 -2.927 1.00 96.44 105 ASN A O 1
ATOM 794 N N . PRO A 1 106 ? 26.344 -5.890 -4.082 1.00 95.12 106 PRO A N 1
ATOM 795 C CA . PRO A 1 106 ? 25.609 -6.143 -5.322 1.00 95.12 106 PRO A CA 1
ATOM 796 C C . PRO A 1 106 ? 24.441 -7.127 -5.182 1.00 95.12 106 PRO A C 1
ATOM 798 O O . PRO A 1 106 ? 23.439 -6.975 -5.873 1.00 95.12 106 PRO A O 1
ATOM 801 N N . ARG A 1 107 ? 24.535 -8.114 -4.278 1.00 95.31 107 ARG A N 1
ATOM 802 C CA . ARG A 1 107 ? 23.446 -9.079 -4.034 1.00 95.31 107 ARG A CA 1
ATOM 803 C C . ARG A 1 107 ? 22.283 -8.435 -3.287 1.00 95.31 107 ARG A C 1
ATOM 805 O O . ARG A 1 107 ? 21.130 -8.724 -3.582 1.00 95.31 107 ARG A O 1
ATOM 812 N N . VAL A 1 108 ? 22.588 -7.543 -2.344 1.00 95.50 108 VAL A N 1
ATOM 813 C CA . VAL A 1 108 ? 21.561 -6.765 -1.638 1.00 95.50 108 VAL A CA 1
ATOM 814 C C . VAL A 1 108 ? 20.916 -5.776 -2.599 1.00 95.50 108 VAL A C 1
ATOM 816 O O . VAL A 1 108 ? 19.696 -5.686 -2.631 1.00 95.50 108 VAL A O 1
ATOM 819 N N . ARG A 1 109 ? 21.715 -5.101 -3.435 1.00 94.81 109 ARG A N 1
ATOM 820 C CA . ARG A 1 109 ? 21.210 -4.204 -4.478 1.00 94.81 109 ARG A CA 1
ATOM 821 C C . ARG A 1 109 ? 20.250 -4.925 -5.416 1.00 94.81 109 ARG A C 1
ATOM 823 O O . ARG A 1 109 ? 19.149 -4.441 -5.609 1.00 94.81 109 ARG A O 1
ATOM 830 N N . TYR A 1 110 ? 20.633 -6.103 -5.914 1.00 94.81 110 TYR A N 1
ATOM 831 C CA . TYR A 1 110 ? 19.771 -6.939 -6.751 1.00 94.81 110 TYR A CA 1
ATOM 832 C C . TYR A 1 110 ? 18.415 -7.212 -6.087 1.00 94.81 110 TYR A C 1
ATOM 834 O O . TYR A 1 110 ? 17.376 -7.007 -6.703 1.00 94.81 110 TYR A O 1
ATOM 842 N N . LEU A 1 111 ? 18.413 -7.634 -4.818 1.00 92.25 111 LEU A N 1
ATOM 843 C CA . LEU A 1 111 ? 17.176 -7.919 -4.089 1.00 92.25 111 LEU A CA 1
ATOM 844 C C . LEU A 1 111 ? 16.319 -6.661 -3.886 1.00 92.25 111 LEU A C 1
ATOM 846 O O . LEU A 1 111 ? 15.119 -6.699 -4.132 1.00 92.25 111 LEU A O 1
ATOM 850 N N . VAL A 1 112 ? 16.927 -5.560 -3.438 1.00 91.25 112 VAL A N 1
ATOM 851 C CA . VAL A 1 112 ? 16.222 -4.294 -3.185 1.00 91.25 112 VAL A CA 1
ATOM 852 C C . VAL A 1 112 ? 15.638 -3.735 -4.477 1.00 91.25 112 VAL A C 1
ATOM 854 O O . VAL A 1 112 ? 14.464 -3.383 -4.509 1.00 91.25 112 VAL A O 1
ATOM 857 N N . ASP A 1 113 ? 16.425 -3.693 -5.549 1.00 90.75 113 ASP A N 1
ATOM 858 C CA . ASP A 1 113 ? 15.977 -3.186 -6.842 1.00 90.75 113 ASP A CA 1
ATOM 859 C C . ASP A 1 113 ? 14.859 -4.065 -7.421 1.00 90.75 113 ASP A C 1
ATOM 861 O O . ASP A 1 113 ? 13.865 -3.527 -7.896 1.00 90.75 113 ASP A O 1
ATOM 865 N N . MET A 1 114 ? 14.945 -5.393 -7.283 1.00 90.62 114 MET A N 1
ATOM 866 C CA . MET A 1 114 ? 13.883 -6.316 -7.702 1.00 90.62 114 MET A CA 1
ATOM 867 C C . MET A 1 114 ? 12.572 -6.079 -6.937 1.00 90.62 114 MET A C 1
ATOM 869 O O . MET A 1 114 ? 11.507 -6.032 -7.545 1.00 90.62 114 MET A O 1
ATOM 873 N N . VAL A 1 115 ? 12.630 -5.914 -5.612 1.00 86.56 115 VAL A N 1
ATOM 874 C CA . VAL A 1 115 ? 11.435 -5.676 -4.780 1.00 86.56 115 VAL A CA 1
ATOM 875 C C . VAL A 1 115 ? 10.819 -4.303 -5.054 1.00 86.56 115 VAL A C 1
ATOM 877 O O . VAL A 1 115 ? 9.599 -4.169 -5.092 1.00 86.56 115 VAL A O 1
ATOM 880 N N . LEU A 1 116 ? 11.650 -3.294 -5.321 1.00 83.94 116 LEU A N 1
ATOM 881 C CA . LEU A 1 116 ? 11.214 -1.960 -5.741 1.00 83.94 116 LEU A CA 1
ATOM 882 C C . LEU A 1 116 ? 10.843 -1.892 -7.233 1.00 83.94 116 LEU A C 1
ATOM 884 O O . LEU A 1 116 ? 10.700 -0.799 -7.775 1.00 83.94 116 LEU A O 1
ATOM 888 N N . SER A 1 117 ? 10.687 -3.046 -7.892 1.00 82.12 117 SER A N 1
ATOM 889 C CA . SER A 1 117 ? 10.265 -3.171 -9.294 1.00 82.12 117 SER A CA 1
ATOM 890 C C . SER A 1 117 ? 11.153 -2.413 -10.287 1.00 82.12 117 SER A C 1
ATOM 892 O O . SER A 1 117 ? 10.695 -1.965 -11.333 1.00 82.12 117 SER A O 1
ATOM 894 N N . LYS A 1 118 ? 12.445 -2.272 -9.978 1.00 85.38 118 LYS A N 1
ATOM 895 C CA . LYS A 1 118 ? 13.449 -1.788 -10.927 1.00 85.38 118 LYS A CA 1
ATOM 896 C C . LYS A 1 118 ? 13.972 -2.945 -11.772 1.00 85.38 118 LYS A C 1
ATOM 898 O O . LYS A 1 118 ? 14.013 -4.095 -11.336 1.00 85.38 118 LYS A O 1
ATOM 903 N N . THR A 1 119 ? 14.461 -2.624 -12.965 1.00 87.25 119 THR A N 1
ATOM 904 C CA . THR A 1 119 ? 15.121 -3.594 -13.843 1.00 87.25 119 THR A CA 1
ATOM 905 C C . THR A 1 119 ? 16.378 -4.164 -13.185 1.00 87.25 119 THR A C 1
ATOM 907 O O . THR A 1 119 ? 17.295 -3.421 -12.830 1.00 87.25 119 THR A O 1
ATOM 910 N N . VAL A 1 120 ? 16.446 -5.491 -13.078 1.00 92.25 120 VAL A N 1
ATOM 911 C CA . VAL A 1 120 ? 17.598 -6.229 -12.541 1.00 92.25 120 VAL A CA 1
ATOM 912 C C . VAL A 1 120 ? 18.141 -7.235 -13.558 1.00 92.25 120 VAL A C 1
ATOM 914 O O . VAL A 1 120 ? 17.430 -7.671 -14.461 1.00 92.25 120 VAL A O 1
ATOM 917 N N . ALA A 1 121 ? 19.419 -7.595 -13.414 1.00 92.50 121 ALA A N 1
ATOM 918 C CA . ALA A 1 121 ? 20.091 -8.604 -14.229 1.00 92.50 121 ALA A CA 1
ATOM 919 C C . ALA A 1 121 ? 20.805 -9.627 -13.317 1.00 92.50 121 ALA A C 1
ATOM 921 O O . ALA A 1 121 ? 21.586 -9.204 -12.457 1.00 92.50 121 ALA A O 1
ATOM 922 N N . PRO A 1 122 ? 20.584 -10.947 -13.488 1.00 93.00 122 PRO A N 1
ATOM 923 C CA . PRO A 1 122 ? 19.643 -11.572 -14.429 1.00 93.00 122 PRO A CA 1
ATOM 924 C C . PRO A 1 122 ? 18.180 -11.209 -14.125 1.00 93.00 122 PRO A C 1
ATOM 926 O O . PRO A 1 122 ? 17.866 -10.802 -13.015 1.00 93.00 122 PRO A O 1
ATOM 929 N N . ALA A 1 123 ? 17.290 -11.326 -15.109 1.00 92.00 123 ALA A N 1
ATOM 930 C CA . ALA A 1 123 ? 15.864 -11.157 -14.844 1.00 92.00 123 ALA A CA 1
ATOM 931 C C . ALA A 1 123 ? 15.362 -12.309 -13.946 1.00 92.00 123 ALA A C 1
ATOM 933 O O . ALA A 1 123 ? 15.784 -13.451 -14.157 1.00 92.00 123 ALA A O 1
ATOM 934 N N . PRO A 1 124 ? 14.493 -12.044 -12.953 1.00 91.56 124 PRO A N 1
ATOM 935 C CA . PRO A 1 124 ? 13.890 -13.102 -12.153 1.00 91.56 124 PRO A CA 1
ATOM 936 C C . PRO A 1 124 ? 12.966 -13.978 -13.010 1.00 91.56 124 PRO A C 1
ATOM 938 O O . PRO A 1 124 ? 12.333 -13.506 -13.950 1.00 91.56 124 PRO A O 1
ATOM 941 N N . GLU A 1 125 ? 12.847 -15.256 -12.648 1.00 92.38 125 GLU A N 1
ATOM 942 C CA . GLU A 1 125 ? 11.935 -16.216 -13.300 1.00 92.38 125 GLU A CA 1
ATOM 943 C C . GLU A 1 125 ? 10.464 -16.051 -12.858 1.00 92.38 125 GLU A C 1
ATOM 945 O O . GLU A 1 125 ? 9.604 -16.861 -13.196 1.00 92.38 125 GLU A O 1
ATOM 950 N N . PHE A 1 126 ? 10.169 -15.011 -12.078 1.00 90.56 126 PHE A N 1
ATOM 951 C CA . PHE A 1 126 ? 8.849 -14.670 -11.556 1.00 90.56 126 PHE A CA 1
ATOM 952 C C . PHE A 1 126 ? 8.622 -13.159 -11.668 1.00 90.56 126 PHE A C 1
ATOM 954 O O . PHE A 1 126 ? 9.586 -12.399 -11.745 1.00 90.56 126 PHE A O 1
ATOM 961 N N . ASP A 1 127 ? 7.362 -12.719 -11.629 1.00 88.75 127 ASP A N 1
ATOM 962 C CA . ASP A 1 127 ? 7.020 -11.295 -11.556 1.00 88.75 127 ASP A CA 1
ATOM 963 C C . ASP A 1 127 ? 7.131 -10.804 -10.094 1.00 88.75 127 ASP A C 1
ATOM 965 O O . ASP A 1 127 ? 6.386 -11.281 -9.229 1.00 88.75 127 ASP A O 1
ATOM 969 N N . PRO A 1 128 ? 8.056 -9.881 -9.763 1.00 89.50 128 PRO A N 1
ATOM 970 C CA . PRO A 1 128 ? 8.192 -9.367 -8.402 1.00 89.50 128 PRO A CA 1
ATOM 971 C C . PRO A 1 128 ? 6.937 -8.653 -7.889 1.00 89.50 128 PRO A C 1
ATOM 973 O O . PRO A 1 128 ? 6.648 -8.739 -6.691 1.00 89.50 128 PRO A O 1
ATOM 976 N N . LEU A 1 129 ? 6.169 -7.996 -8.767 1.00 90.75 129 LEU A N 1
ATOM 977 C CA . LEU A 1 129 ? 4.925 -7.332 -8.376 1.00 90.75 129 LEU A CA 1
ATOM 978 C C . LEU A 1 129 ? 3.893 -8.353 -7.906 1.00 90.75 129 LEU A C 1
ATOM 980 O O . LEU A 1 129 ? 3.264 -8.140 -6.872 1.00 90.75 129 LEU A O 1
ATOM 984 N N . ASP A 1 130 ? 3.774 -9.493 -8.590 1.00 91.06 130 ASP A N 1
ATOM 985 C CA . ASP A 1 130 ? 2.861 -10.564 -8.174 1.00 91.06 130 ASP A CA 1
ATOM 986 C C . ASP A 1 130 ? 3.174 -11.063 -6.764 1.00 91.06 130 ASP A C 1
ATOM 988 O O . ASP A 1 130 ? 2.263 -11.311 -5.970 1.00 91.06 130 ASP A O 1
ATOM 992 N N . VAL A 1 131 ? 4.458 -11.160 -6.411 1.00 90.56 131 VAL A N 1
ATOM 993 C CA . VAL A 1 131 ? 4.870 -11.564 -5.063 1.00 90.56 131 VAL A CA 1
ATOM 994 C C . VAL A 1 131 ? 4.423 -10.534 -4.030 1.00 90.56 131 VAL A C 1
ATOM 996 O O . VAL A 1 131 ? 3.810 -10.921 -3.034 1.00 90.56 131 VAL A O 1
ATOM 999 N N . VAL A 1 132 ? 4.675 -9.243 -4.264 1.00 90.69 132 VAL A N 1
ATOM 1000 C CA . VAL A 1 132 ? 4.266 -8.153 -3.358 1.00 90.69 132 VAL A CA 1
ATOM 1001 C C . VAL A 1 132 ? 2.748 -8.146 -3.172 1.00 90.69 132 VAL A C 1
ATOM 1003 O O . VAL A 1 132 ? 2.258 -8.165 -2.040 1.00 90.69 132 VAL A O 1
ATOM 1006 N N . ILE A 1 133 ? 2.003 -8.212 -4.276 1.00 93.44 133 ILE A N 1
ATOM 1007 C CA . ILE A 1 133 ? 0.540 -8.169 -4.271 1.00 93.44 133 ILE A CA 1
ATOM 1008 C C . ILE A 1 133 ? -0.046 -9.394 -3.564 1.00 93.44 133 ILE A C 1
ATOM 1010 O O . ILE A 1 133 ? -0.963 -9.261 -2.754 1.00 93.44 133 ILE A O 1
ATOM 1014 N N . SER A 1 134 ? 0.526 -10.584 -3.778 1.00 91.00 134 SER A N 1
ATOM 1015 C CA . SER A 1 134 ? 0.074 -11.823 -3.122 1.00 91.00 134 SER A CA 1
ATOM 1016 C C . SER A 1 134 ? 0.181 -11.791 -1.594 1.00 91.00 134 SER A C 1
ATOM 1018 O O . SER A 1 134 ? -0.428 -12.617 -0.913 1.00 91.00 134 SER A O 1
ATOM 1020 N N . LYS A 1 135 ? 0.966 -10.859 -1.038 1.00 90.56 135 LYS A N 1
ATOM 1021 C CA . LYS A 1 135 ? 1.091 -10.639 0.408 1.00 90.56 135 LYS A CA 1
ATOM 1022 C C . LYS A 1 135 ? 0.156 -9.554 0.938 1.00 90.56 135 LYS A C 1
ATOM 1024 O O . LYS A 1 135 ? 0.274 -9.203 2.102 1.00 90.56 135 LYS A O 1
ATOM 1029 N N . GLY A 1 136 ? -0.767 -9.031 0.131 1.00 90.12 136 GLY A N 1
ATOM 1030 C CA . GLY A 1 136 ? -1.696 -7.974 0.551 1.00 90.12 136 GLY A CA 1
ATOM 1031 C C . GLY A 1 136 ? -1.044 -6.591 0.661 1.00 90.12 136 GLY A C 1
ATOM 1032 O O . GLY A 1 136 ? -1.620 -5.680 1.260 1.00 90.12 136 GLY A O 1
ATOM 1033 N N . LEU A 1 137 ? 0.158 -6.430 0.095 1.00 92.56 137 LEU A N 1
ATOM 1034 C CA . LEU A 1 137 ? 0.858 -5.152 0.011 1.00 92.56 137 LEU A CA 1
ATOM 1035 C C . LEU A 1 137 ? 0.501 -4.431 -1.288 1.00 92.56 137 LEU A C 1
ATOM 1037 O O . LEU A 1 137 ? 0.161 -5.050 -2.296 1.00 92.56 137 LEU A O 1
ATOM 1041 N N . VAL A 1 138 ? 0.610 -3.106 -1.262 1.00 94.31 138 VAL A N 1
ATOM 1042 C CA . VAL A 1 138 ? 0.336 -2.249 -2.415 1.00 94.31 138 VAL A CA 1
ATOM 1043 C C . VAL A 1 138 ? 1.665 -1.761 -2.992 1.00 94.31 138 VAL A C 1
ATOM 1045 O O . VAL A 1 138 ? 2.408 -1.099 -2.268 1.00 94.31 138 VAL A O 1
ATOM 1048 N N . PRO A 1 139 ? 1.993 -2.071 -4.258 1.00 93.69 139 PRO A N 1
ATOM 1049 C CA . PRO A 1 139 ? 3.184 -1.533 -4.900 1.00 93.69 139 PRO A CA 1
ATOM 1050 C C . PRO A 1 139 ? 3.006 -0.044 -5.220 1.00 93.69 139 PRO A C 1
ATOM 1052 O O . PRO A 1 139 ? 1.900 0.401 -5.536 1.00 93.69 139 PRO A O 1
ATOM 1055 N N . ASP A 1 140 ? 4.105 0.715 -5.219 1.00 92.62 140 ASP A N 1
ATOM 1056 C CA . ASP A 1 140 ? 4.091 2.159 -5.498 1.00 92.62 140 ASP A CA 1
ATOM 1057 C C . ASP A 1 140 ? 3.422 2.480 -6.843 1.00 92.62 140 ASP A C 1
ATOM 1059 O O . ASP A 1 140 ? 2.664 3.440 -6.946 1.00 92.62 140 ASP A O 1
ATOM 1063 N N . CYS A 1 141 ? 3.607 1.629 -7.858 1.00 94.00 141 CYS A N 1
ATOM 1064 C CA . CYS A 1 141 ? 2.987 1.803 -9.172 1.00 94.00 141 CYS A CA 1
ATOM 1065 C C . CYS A 1 141 ? 1.449 1.749 -9.173 1.00 94.00 141 CYS A C 1
ATOM 1067 O O . CYS A 1 141 ? 0.823 2.195 -10.136 1.00 94.00 141 CYS A O 1
ATOM 1069 N N . ALA A 1 142 ? 0.825 1.216 -8.119 1.00 95.19 142 ALA A N 1
ATOM 1070 C CA . ALA A 1 142 ? -0.627 1.167 -7.968 1.00 95.19 142 ALA A CA 1
ATOM 1071 C C . ALA A 1 142 ? -1.179 2.323 -7.111 1.00 95.19 142 ALA A C 1
ATOM 1073 O O . ALA A 1 142 ? -2.401 2.471 -7.005 1.00 95.19 142 ALA A O 1
ATOM 1074 N N . MET A 1 143 ? -0.308 3.124 -6.489 1.00 96.12 143 MET A N 1
ATOM 1075 C CA . MET A 1 143 ? -0.684 4.262 -5.652 1.00 96.12 143 MET A CA 1
ATOM 1076 C C . MET A 1 143 ? -1.032 5.491 -6.503 1.00 96.12 143 MET A C 1
ATOM 1078 O O . MET A 1 143 ? -0.390 5.765 -7.514 1.00 96.12 143 MET A O 1
ATOM 1082 N N . ALA A 1 144 ? -2.013 6.271 -6.050 1.00 96.19 144 ALA A N 1
ATOM 1083 C CA . ALA A 1 144 ? -2.359 7.593 -6.588 1.00 96.19 144 ALA A CA 1
ATOM 1084 C C . ALA A 1 144 ? -2.012 8.736 -5.613 1.00 96.19 144 ALA A C 1
ATOM 1086 O O . ALA A 1 144 ? -2.168 9.916 -5.934 1.00 96.19 144 ALA A O 1
ATOM 1087 N N . VAL A 1 145 ? -1.539 8.394 -4.411 1.00 95.94 145 VAL A N 1
ATOM 1088 C CA . VAL A 1 145 ? -1.057 9.341 -3.403 1.00 95.94 145 VAL A CA 1
ATOM 1089 C C . VAL A 1 145 ? 0.285 8.906 -2.829 1.00 95.94 145 VAL A C 1
ATOM 1091 O O . VAL A 1 145 ? 0.613 7.722 -2.793 1.00 95.94 145 VAL A O 1
ATOM 1094 N N . THR A 1 146 ? 1.052 9.869 -2.332 1.00 94.56 146 THR A N 1
ATOM 1095 C CA . THR A 1 146 ? 2.311 9.636 -1.621 1.00 94.56 146 THR A CA 1
ATOM 1096 C C . THR A 1 146 ? 2.420 10.537 -0.389 1.00 94.56 146 THR A C 1
ATOM 1098 O O . THR A 1 146 ? 1.549 11.371 -0.139 1.00 94.56 146 THR A O 1
ATOM 1101 N N . ARG A 1 147 ? 3.471 10.348 0.412 1.00 90.94 147 ARG A N 1
ATOM 1102 C CA . ARG A 1 147 ? 3.826 11.192 1.563 1.00 90.94 147 ARG A CA 1
ATOM 1103 C C . ARG A 1 147 ? 5.340 11.210 1.747 1.00 90.94 147 ARG A C 1
ATOM 1105 O O . ARG A 1 147 ? 6.010 10.219 1.473 1.00 90.94 147 ARG A O 1
ATOM 1112 N N . SER A 1 148 ? 5.879 12.317 2.249 1.00 87.62 148 SER A N 1
ATOM 1113 C CA . SER A 1 148 ? 7.328 12.492 2.441 1.00 87.62 148 SER A CA 1
ATOM 1114 C C . SER A 1 148 ? 7.873 11.855 3.725 1.00 87.62 148 SER A C 1
ATOM 1116 O O . SER A 1 148 ? 9.073 11.613 3.823 1.00 87.62 148 SER A O 1
ATOM 1118 N N . PHE A 1 149 ? 7.014 11.575 4.708 1.00 85.38 149 PHE A N 1
ATOM 1119 C CA . PHE A 1 149 ? 7.363 10.880 5.950 1.00 85.38 149 PHE A CA 1
ATOM 1120 C C . PHE A 1 149 ? 6.141 10.165 6.550 1.00 85.38 149 PHE A C 1
ATOM 1122 O O . PHE A 1 149 ? 4.997 10.411 6.154 1.00 85.38 149 PHE A O 1
ATOM 1129 N N . GLU A 1 150 ? 6.364 9.262 7.510 1.00 83.31 150 GLU A N 1
ATOM 1130 C CA . GLU A 1 150 ? 5.279 8.515 8.155 1.00 83.31 150 GLU A CA 1
ATOM 1131 C C . GLU A 1 150 ? 4.312 9.448 8.903 1.00 83.31 150 GLU A C 1
ATOM 1133 O O . GLU A 1 150 ? 4.701 10.198 9.793 1.00 83.31 150 GLU A O 1
ATOM 1138 N N . GLY A 1 151 ? 3.025 9.364 8.559 1.00 82.56 151 GLY A N 1
ATOM 1139 C CA . GLY A 1 151 ? 1.974 10.190 9.159 1.00 82.56 151 GLY A CA 1
ATOM 1140 C C . GLY A 1 151 ? 1.947 11.641 8.672 1.00 82.56 151 GLY A C 1
ATOM 1141 O O . GLY A 1 151 ? 1.165 12.420 9.208 1.00 82.56 151 GLY A O 1
ATOM 1142 N N . GLY A 1 152 ? 2.772 11.999 7.682 1.00 86.81 152 GLY A N 1
ATOM 1143 C CA . GLY A 1 152 ? 2.711 13.296 7.012 1.00 86.81 152 GLY A CA 1
ATOM 1144 C C . GLY A 1 152 ? 1.509 13.441 6.075 1.00 86.81 152 GLY A C 1
ATOM 1145 O O . GLY A 1 152 ? 0.783 12.478 5.811 1.00 86.81 152 GLY A O 1
ATOM 1146 N N . ASP A 1 153 ? 1.331 14.659 5.560 1.00 89.19 153 ASP A N 1
ATOM 1147 C CA . ASP A 1 153 ? 0.260 14.983 4.619 1.00 89.19 153 ASP A CA 1
ATOM 1148 C C . ASP A 1 153 ? 0.400 14.198 3.308 1.00 89.19 153 ASP A C 1
ATOM 1150 O O . ASP A 1 153 ? 1.503 13.958 2.807 1.00 89.19 153 ASP A O 1
ATOM 1154 N N . LEU A 1 154 ? -0.750 13.813 2.751 1.00 92.19 154 LEU A N 1
ATOM 1155 C CA . LEU A 1 154 ? -0.826 13.157 1.454 1.00 92.19 154 LEU A CA 1
ATOM 1156 C C . LEU A 1 154 ? -0.710 14.181 0.324 1.00 92.19 154 LEU A C 1
ATOM 1158 O O . LEU A 1 154 ? -1.361 15.226 0.348 1.00 92.19 154 LEU A O 1
ATOM 1162 N N . SER A 1 155 ? 0.054 13.835 -0.704 1.00 94.75 155 SER A N 1
ATOM 1163 C CA . SER A 1 155 ? 0.087 14.541 -1.982 1.00 94.75 155 SER A CA 1
ATOM 1164 C C . SER A 1 155 ? -0.302 13.60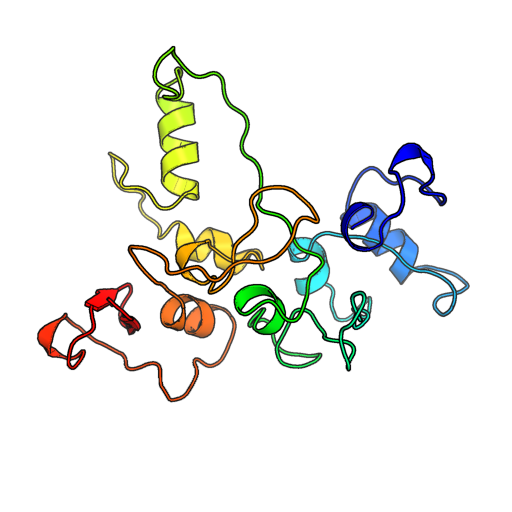3 -3.119 1.00 94.75 155 SER A C 1
ATOM 1166 O O . SER A 1 155 ? -0.156 12.386 -3.010 1.00 94.75 155 SER A O 1
ATOM 1168 N N . LEU A 1 156 ? -0.802 14.171 -4.219 1.00 96.44 156 LEU A N 1
ATOM 1169 C CA . LEU A 1 156 ? -1.061 13.404 -5.435 1.00 96.44 156 LEU A CA 1
ATOM 1170 C C . LEU A 1 156 ? 0.235 12.782 -5.956 1.00 96.44 156 LEU A C 1
ATOM 1172 O O . LEU A 1 156 ? 1.300 13.404 -5.914 1.00 96.44 156 LEU A O 1
ATOM 1176 N N . TYR A 1 157 ? 0.117 11.563 -6.461 1.00 95.12 157 TYR A N 1
ATOM 1177 C CA . TYR A 1 157 ? 1.220 10.796 -7.006 1.00 95.12 157 TYR A CA 1
ATOM 1178 C C . TYR A 1 157 ? 0.813 10.152 -8.327 1.00 95.12 157 TYR A C 1
ATOM 1180 O O . TYR A 1 157 ? -0.256 9.557 -8.437 1.00 95.12 157 TYR A O 1
ATOM 1188 N N . SER A 1 158 ? 1.702 10.256 -9.310 1.00 93.62 158 SER A N 1
ATOM 1189 C CA . SER A 1 158 ? 1.606 9.535 -10.573 1.00 93.62 158 SER A CA 1
ATOM 1190 C C . SER A 1 158 ? 2.876 8.720 -10.734 1.00 93.62 158 SER A C 1
ATOM 1192 O O . SER A 1 158 ? 3.967 9.284 -10.856 1.00 93.62 158 SER A O 1
ATOM 1194 N N . ALA A 1 159 ? 2.739 7.398 -10.706 1.00 92.56 159 ALA A N 1
ATOM 1195 C CA . ALA A 1 159 ? 3.859 6.506 -10.945 1.00 92.56 159 ALA A CA 1
ATOM 1196 C C . ALA A 1 159 ? 4.382 6.675 -12.385 1.00 92.56 159 ALA A C 1
ATOM 1198 O O . ALA A 1 159 ? 3.569 6.747 -13.304 1.00 92.56 159 ALA A O 1
ATOM 1199 N N . PRO A 1 160 ? 5.709 6.688 -12.616 1.00 91.12 160 PRO A N 1
ATOM 1200 C CA . PRO A 1 160 ? 6.266 6.709 -13.974 1.00 91.12 160 PRO A CA 1
ATOM 1201 C C . PRO A 1 160 ? 5.864 5.490 -14.818 1.00 91.12 160 PRO A C 1
ATOM 1203 O O . PRO A 1 160 ? 5.811 5.554 -16.044 1.00 91.12 160 PRO A O 1
ATOM 1206 N N . GLU A 1 161 ? 5.598 4.365 -14.153 1.00 91.75 161 GLU A N 1
ATOM 1207 C CA . GLU A 1 161 ? 5.112 3.133 -14.765 1.00 91.75 161 GLU A CA 1
ATOM 1208 C C . GLU A 1 161 ? 3.923 2.606 -13.951 1.00 91.75 161 GLU A C 1
ATOM 1210 O O . GLU A 1 161 ? 4.121 1.781 -13.062 1.00 91.75 161 GLU A O 1
ATOM 1215 N N . PRO A 1 162 ? 2.695 3.110 -14.182 1.00 94.06 162 PRO A N 1
ATOM 1216 C CA . PRO A 1 162 ? 1.529 2.699 -13.403 1.00 94.06 162 PRO A CA 1
ATOM 1217 C C . PRO A 1 162 ? 1.195 1.212 -13.588 1.00 94.06 162 PRO A C 1
ATOM 1219 O O . PRO A 1 162 ? 1.407 0.656 -14.664 1.00 94.06 162 PRO A O 1
ATOM 1222 N N . CYS A 1 163 ? 0.657 0.582 -12.543 1.00 94.81 163 CYS A N 1
ATOM 1223 C CA . CYS A 1 163 ? 0.265 -0.835 -12.519 1.00 94.81 163 CYS A CA 1
ATOM 1224 C C . CYS A 1 163 ? -1.097 -1.051 -11.825 1.00 94.81 163 CYS A C 1
ATOM 1226 O O . CYS A 1 163 ? -1.352 -2.099 -11.226 1.00 94.81 163 CYS A O 1
ATOM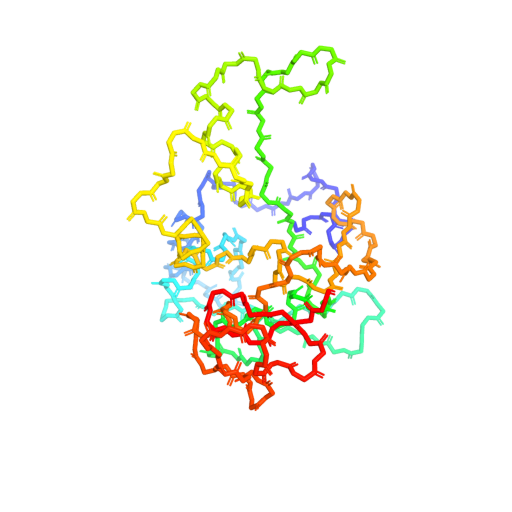 1228 N N . GLY A 1 164 ? -1.964 -0.032 -11.823 1.00 94.81 164 GLY A N 1
ATOM 1229 C CA . GLY A 1 164 ? -3.203 -0.036 -11.046 1.00 94.81 164 GLY A CA 1
ATOM 1230 C C . GLY A 1 164 ? -4.199 -1.104 -11.499 1.00 94.81 164 GLY A C 1
ATOM 1231 O O . GLY A 1 164 ? -4.796 -1.780 -10.660 1.00 94.81 164 GLY A O 1
ATOM 1232 N N . CYS A 1 165 ? -4.354 -1.297 -12.806 1.00 95.31 165 CYS A N 1
ATOM 1233 C CA . CYS A 1 165 ? -5.217 -2.333 -13.363 1.00 95.31 165 CYS A CA 1
ATOM 1234 C C . CYS A 1 165 ? -4.643 -3.729 -13.161 1.00 95.31 165 CYS A C 1
ATOM 1236 O O . CYS A 1 165 ? -5.384 -4.649 -12.802 1.00 95.31 165 CYS A O 1
ATOM 1238 N N . PHE A 1 166 ? -3.327 -3.874 -13.315 1.00 95.50 166 PHE A N 1
ATOM 1239 C CA . PHE A 1 166 ? -2.658 -5.126 -12.985 1.00 95.50 166 PHE A CA 1
ATOM 1240 C C . PHE A 1 166 ? -2.876 -5.506 -11.517 1.00 95.50 166 PHE A C 1
ATOM 1242 O O . PHE A 1 166 ? -3.337 -6.614 -11.241 1.00 95.50 166 PHE A O 1
ATOM 1249 N N . PHE A 1 167 ? -2.660 -4.572 -10.586 1.00 95.94 167 PHE A N 1
ATOM 1250 C CA . PHE A 1 167 ? -2.922 -4.771 -9.160 1.00 95.94 167 PHE A CA 1
ATOM 1251 C C . PHE A 1 167 ? -4.350 -5.268 -8.907 1.00 95.94 167 PHE A C 1
ATOM 1253 O O . PHE A 1 167 ? -4.546 -6.297 -8.260 1.00 95.94 167 PHE A O 1
ATOM 1260 N N . GLU A 1 168 ? -5.354 -4.580 -9.459 1.00 94.81 168 GLU A N 1
ATOM 1261 C CA . GLU A 1 168 ? -6.759 -4.949 -9.258 1.00 94.81 168 GLU A CA 1
ATOM 1262 C C . GLU A 1 168 ? -7.086 -6.338 -9.819 1.00 94.81 168 GLU A C 1
ATOM 1264 O O . GLU A 1 168 ? -7.858 -7.076 -9.206 1.00 94.81 168 GLU A O 1
ATOM 1269 N N . SER A 1 169 ? -6.452 -6.731 -10.929 1.00 94.81 169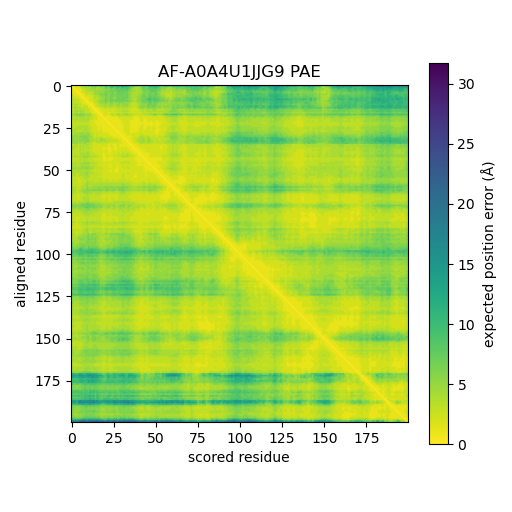 SER A N 1
ATOM 1270 C CA . SER A 1 169 ? -6.614 -8.065 -11.518 1.00 94.81 169 SER A CA 1
ATOM 1271 C C . SER A 1 169 ? -6.076 -9.203 -10.644 1.00 94.81 169 SER A C 1
ATOM 1273 O O . SER A 1 169 ? -6.502 -10.348 -10.790 1.00 94.81 169 SER A O 1
ATOM 1275 N N . ARG A 1 170 ? -5.140 -8.905 -9.734 1.00 95.00 170 ARG A N 1
ATOM 1276 C CA . ARG A 1 170 ? -4.521 -9.895 -8.839 1.00 95.00 170 ARG A CA 1
ATOM 1277 C C . ARG A 1 170 ? -5.258 -10.065 -7.520 1.00 95.00 170 ARG A C 1
ATOM 1279 O O . ARG A 1 170 ? -5.217 -11.147 -6.943 1.00 95.00 170 ARG A O 1
ATOM 1286 N N . VAL A 1 171 ? -5.925 -9.018 -7.046 1.00 92.88 171 VAL A N 1
ATOM 1287 C CA . VAL A 1 171 ? -6.609 -9.007 -5.739 1.00 92.88 171 VAL A CA 1
ATOM 1288 C C . VAL A 1 171 ? -8.125 -9.161 -5.842 1.00 92.88 171 VAL A C 1
ATOM 1290 O O . VAL A 1 171 ? -8.811 -9.259 -4.826 1.00 92.88 171 VAL A O 1
ATOM 1293 N N . GLY A 1 172 ? -8.679 -9.178 -7.053 1.00 86.75 172 GLY A N 1
ATOM 1294 C CA . GLY A 1 172 ? -10.110 -9.339 -7.251 1.00 86.75 172 GLY A CA 1
ATOM 1295 C C . GLY A 1 172 ? -10.529 -9.106 -8.692 1.00 86.75 172 GLY A C 1
ATOM 1296 O O . GLY A 1 172 ? -9.909 -9.602 -9.628 1.00 86.75 172 GLY A O 1
ATOM 1297 N N . GLN A 1 173 ? -11.636 -8.384 -8.855 1.00 81.44 173 GLN A N 1
ATOM 1298 C CA . GLN A 1 173 ? -12.132 -8.002 -10.168 1.00 81.44 173 GLN A CA 1
ATOM 1299 C C . GLN A 1 173 ? -11.622 -6.601 -10.507 1.00 81.44 173 GLN A C 1
ATOM 1301 O O . GLN A 1 173 ? -11.917 -5.662 -9.760 1.00 81.44 173 GLN A O 1
ATOM 1306 N N . PRO A 1 174 ? -10.874 -6.443 -11.611 1.00 85.00 174 PRO A N 1
ATOM 1307 C CA . PRO A 1 174 ? -10.439 -5.133 -12.048 1.00 85.00 174 PRO A CA 1
ATOM 1308 C C . PRO A 1 174 ? -11.641 -4.265 -12.413 1.00 85.00 174 PRO A C 1
ATOM 1310 O O . PRO A 1 174 ? -12.680 -4.759 -12.861 1.00 85.00 174 PRO A O 1
ATOM 1313 N N . SER A 1 175 ? -11.513 -2.956 -12.196 1.00 83.56 175 SER A N 1
ATOM 1314 C CA . SER A 1 175 ? -12.546 -2.006 -12.609 1.00 83.56 175 SER A CA 1
ATOM 1315 C C . SER A 1 175 ? -12.853 -2.132 -14.107 1.00 83.56 175 SER A C 1
ATOM 1317 O O . SER A 1 175 ? -11.989 -2.478 -14.909 1.00 83.56 175 SER A O 1
ATOM 1319 N N . ALA A 1 176 ? -14.082 -1.801 -14.518 1.00 85.94 176 ALA A N 1
ATOM 1320 C CA . ALA A 1 176 ? -14.497 -1.891 -15.925 1.00 85.94 176 ALA A CA 1
ATOM 1321 C C . ALA A 1 176 ? -13.658 -1.011 -16.880 1.00 85.94 176 ALA A C 1
ATOM 1323 O O . ALA A 1 176 ? -13.693 -1.197 -18.093 1.00 85.94 176 ALA A O 1
ATOM 1324 N N . THR A 1 177 ? -12.906 -0.050 -16.339 1.00 87.69 177 THR A N 1
ATOM 1325 C CA . THR A 1 177 ? -11.964 0.797 -17.080 1.00 87.69 177 THR A CA 1
ATOM 1326 C C . THR A 1 177 ? -10.647 0.096 -17.412 1.00 87.69 177 THR A C 1
ATOM 1328 O O . THR A 1 177 ? -9.914 0.564 -18.281 1.00 87.69 177 THR A O 1
ATOM 1331 N N . CYS A 1 178 ? -10.340 -1.024 -16.758 1.00 92.88 178 CYS A N 1
ATOM 1332 C CA . CYS A 1 178 ? -9.129 -1.794 -16.994 1.00 92.88 178 CYS A CA 1
ATOM 1333 C C . CYS A 1 178 ? -9.259 -2.658 -18.244 1.00 92.88 178 CYS A C 1
ATOM 1335 O O . CYS A 1 178 ? -9.769 -3.777 -18.219 1.00 92.88 178 CYS A O 1
ATOM 1337 N N . LYS A 1 179 ? -8.770 -2.117 -19.358 1.00 94.56 179 LYS A N 1
ATOM 1338 C CA . LYS A 1 179 ? -8.714 -2.815 -20.639 1.00 94.56 179 LYS A CA 1
ATOM 1339 C C . LYS A 1 179 ? -7.469 -3.703 -20.704 1.00 94.56 179 LYS A C 1
ATOM 1341 O O . LYS A 1 179 ? -6.370 -3.228 -20.441 1.00 94.56 179 LYS A O 1
ATOM 1346 N N . THR A 1 180 ? -7.628 -4.963 -21.098 1.00 95.44 180 THR A N 1
ATOM 1347 C CA . THR A 1 180 ? -6.498 -5.857 -21.399 1.00 95.44 180 THR A CA 1
ATOM 1348 C C . THR A 1 180 ? -5.827 -5.481 -22.719 1.00 95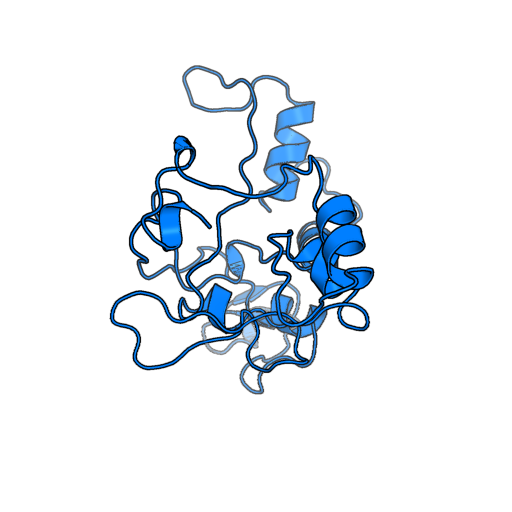.44 180 THR A C 1
ATOM 1350 O O . THR A 1 180 ? -6.492 -4.976 -23.625 1.00 95.44 180 THR A O 1
ATOM 1353 N N . CYS A 1 181 ? -4.541 -5.780 -22.864 1.00 96.38 181 CYS A N 1
ATOM 1354 C CA . CYS A 1 181 ? -3.781 -5.533 -24.088 1.00 96.38 181 CYS A CA 1
ATOM 1355 C C . CYS A 1 181 ? -2.710 -6.598 -24.330 1.00 96.38 181 CYS A C 1
ATOM 1357 O O . CYS A 1 181 ? -2.141 -7.146 -23.385 1.00 96.38 181 CYS A O 1
ATOM 1359 N N . GLY A 1 182 ? -2.401 -6.851 -25.603 1.00 96.19 182 GLY A N 1
ATOM 1360 C CA . GLY A 1 182 ? -1.177 -7.533 -26.029 1.00 96.19 182 GLY A CA 1
ATOM 1361 C C . GLY A 1 182 ? -0.035 -6.563 -26.355 1.00 96.19 182 GLY A C 1
ATOM 1362 O O . GLY A 1 182 ? 1.129 -6.959 -26.343 1.00 96.19 182 GLY A O 1
ATOM 1363 N N . GLY A 1 183 ? -0.344 -5.288 -26.619 1.00 95.12 183 GLY A N 1
ATOM 1364 C CA . GLY A 1 183 ? 0.654 -4.240 -26.836 1.00 95.12 183 GLY A CA 1
ATOM 1365 C C . GLY A 1 183 ? 0.100 -2.813 -26.816 1.00 95.12 183 GLY A C 1
ATOM 1366 O O . GLY A 1 183 ? -1.108 -2.582 -26.773 1.00 95.12 183 GLY A O 1
ATOM 1367 N N . ASP A 1 184 ? 1.007 -1.832 -26.868 1.00 94.75 184 ASP A N 1
ATOM 1368 C CA . ASP A 1 184 ? 0.703 -0.397 -26.708 1.00 94.75 184 ASP A CA 1
ATOM 1369 C C . ASP A 1 184 ? -0.370 0.139 -27.670 1.00 94.75 184 ASP A C 1
ATOM 1371 O O . ASP A 1 184 ? -1.140 1.032 -27.310 1.00 94.75 184 ASP A O 1
ATOM 1375 N N . GLY A 1 185 ? -0.438 -0.400 -28.893 1.00 94.19 185 GLY A N 1
ATOM 1376 C CA . GLY A 1 185 ? -1.386 0.043 -29.923 1.00 94.19 185 GLY A CA 1
ATOM 1377 C C . GLY A 1 185 ? -2.856 -0.128 -29.527 1.00 94.19 185 GLY A C 1
ATOM 1378 O O . GLY A 1 185 ? -3.727 0.548 -30.071 1.00 94.19 185 GLY A O 1
ATOM 1379 N N . GLU A 1 186 ? -3.142 -0.983 -28.546 1.00 94.44 186 GLU A N 1
ATOM 1380 C CA . GLU A 1 186 ? -4.497 -1.260 -28.072 1.00 94.44 186 GLU A CA 1
ATOM 1381 C C . GLU A 1 186 ? -4.978 -0.255 -27.014 1.00 94.44 186 GLU A C 1
ATOM 1383 O O . GLU A 1 186 ? -6.174 -0.207 -26.711 1.00 94.44 186 GLU A O 1
ATOM 1388 N N . CYS A 1 187 ? -4.081 0.574 -26.471 1.00 93.25 187 CYS A N 1
ATOM 1389 C CA . CYS A 1 187 ? -4.332 1.348 -25.256 1.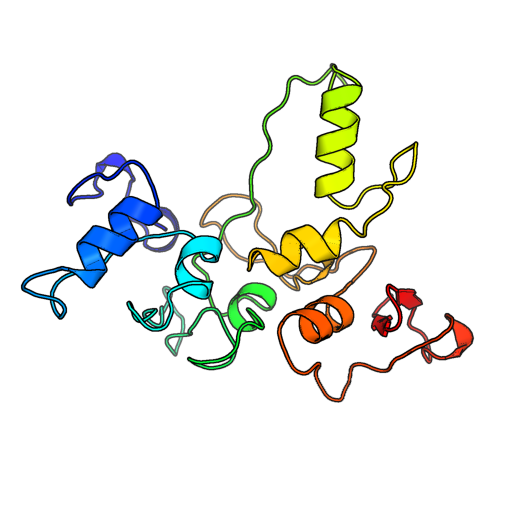00 93.25 187 CYS A CA 1
ATOM 1390 C C . CYS A 1 187 ? -4.757 2.800 -25.470 1.00 93.25 187 CYS A C 1
ATOM 1392 O O . CYS A 1 187 ? -4.797 3.564 -24.510 1.00 93.25 187 CYS A O 1
ATOM 1394 N N . GLY A 1 188 ? -5.096 3.199 -26.702 1.00 86.94 188 GLY A N 1
ATOM 1395 C CA . GLY A 1 188 ? -5.783 4.472 -26.969 1.00 86.94 188 GLY A CA 1
ATOM 1396 C C . GLY A 1 188 ? -5.085 5.715 -26.398 1.00 86.94 188 GLY A C 1
ATOM 1397 O O . GLY A 1 188 ? -5.752 6.684 -26.053 1.00 86.94 188 GLY A O 1
ATOM 1398 N N . GLY A 1 189 ? -3.755 5.676 -26.260 1.00 85.25 189 GLY A N 1
ATOM 1399 C CA . GLY A 1 189 ? -2.959 6.740 -25.651 1.00 85.25 189 GLY A CA 1
ATOM 1400 C C . GLY A 1 189 ? -2.253 6.362 -24.346 1.00 85.25 189 GLY A C 1
ATOM 1401 O O . GLY A 1 189 ? -1.378 7.128 -23.952 1.00 85.25 189 GLY A O 1
ATOM 1402 N N . GLY A 1 190 ? -2.572 5.223 -23.725 1.00 91.62 190 GLY A N 1
ATOM 1403 C CA . GLY A 1 190 ? -1.842 4.624 -22.598 1.00 91.62 190 GLY A CA 1
ATOM 1404 C C . GLY A 1 190 ? -0.669 3.729 -23.020 1.00 91.62 190 GLY A C 1
ATOM 1405 O O . GLY A 1 190 ? -0.251 3.742 -24.183 1.00 91.62 190 GLY A O 1
ATOM 1406 N N . LYS A 1 191 ? -0.150 2.944 -22.071 1.00 95.06 191 LYS A N 1
ATOM 1407 C CA . LYS A 1 191 ? 0.898 1.932 -22.286 1.00 95.06 191 LYS A CA 1
ATOM 1408 C C . LYS A 1 191 ? 0.412 0.556 -21.859 1.00 95.06 191 LYS A C 1
ATOM 1410 O O . LYS A 1 191 ? -0.285 0.438 -20.855 1.00 95.06 191 LYS A O 1
ATOM 1415 N N . CYS A 1 192 ? 0.782 -0.470 -22.617 1.00 95.50 192 CYS A N 1
ATOM 1416 C CA . CYS A 1 192 ? 0.481 -1.840 -22.244 1.00 95.50 192 CYS A CA 1
ATOM 1417 C C . CYS A 1 192 ? 1.507 -2.318 -21.219 1.00 95.50 192 CYS A C 1
ATOM 1419 O O . CYS A 1 192 ? 2.684 -2.490 -21.539 1.00 95.50 192 CYS A O 1
ATOM 1421 N N . ARG A 1 193 ? 1.069 -2.504 -19.976 1.00 92.56 193 ARG A N 1
ATOM 1422 C CA . ARG A 1 193 ? 1.916 -2.905 -18.851 1.00 92.56 193 ARG A CA 1
ATOM 1423 C C . ARG A 1 193 ? 1.266 -4.092 -18.160 1.00 92.56 193 ARG A C 1
ATOM 1425 O O . ARG A 1 193 ? 0.090 -4.046 -17.818 1.00 92.56 193 ARG A O 1
ATOM 1432 N N . HIS A 1 194 ? 2.019 -5.178 -18.018 1.00 92.12 194 HIS A N 1
ATOM 1433 C CA . HIS A 1 194 ? 1.540 -6.428 -17.414 1.00 92.12 194 HIS A CA 1
ATOM 1434 C C . HIS A 1 194 ? 0.194 -6.926 -17.994 1.00 92.12 194 HIS A C 1
ATOM 1436 O O . HIS A 1 194 ? -0.650 -7.458 -17.280 1.00 92.12 194 HIS A O 1
ATOM 1442 N N . GLY A 1 195 ? -0.020 -6.733 -19.303 1.00 94.19 195 GLY A N 1
ATOM 1443 C CA . GLY A 1 195 ? -1.238 -7.158 -20.003 1.00 94.19 195 GLY A CA 1
ATOM 1444 C C . GLY A 1 195 ? -2.448 -6.232 -19.841 1.00 94.19 195 GLY A C 1
ATOM 1445 O O . GLY A 1 195 ? -3.536 -6.588 -20.295 1.00 94.19 195 GLY A O 1
ATOM 1446 N N . PHE A 1 196 ? -2.280 -5.050 -19.239 1.00 95.62 196 PHE A N 1
ATOM 1447 C CA . PHE A 1 196 ? -3.329 -4.041 -19.086 1.00 95.62 196 PHE A CA 1
ATOM 1448 C C . PHE A 1 196 ? -2.917 -2.682 -19.648 1.00 95.62 196 PHE A C 1
ATOM 1450 O O . PHE A 1 196 ? -1.751 -2.291 -19.631 1.00 95.62 196 PHE A O 1
ATOM 1457 N N . CYS A 1 197 ? -3.902 -1.954 -20.160 1.00 95.75 197 CYS A N 1
ATOM 1458 C CA . CYS A 1 197 ? -3.743 -0.577 -20.582 1.00 95.75 197 CYS A CA 1
ATOM 1459 C C . CYS A 1 197 ? -3.710 0.336 -19.364 1.00 95.75 197 CYS A C 1
ATOM 1461 O O . CYS A 1 197 ? -4.745 0.636 -18.771 1.00 95.75 197 CYS A O 1
ATOM 1463 N N . GLU A 1 198 ? -2.511 0.787 -19.031 1.00 94.69 198 GLU A N 1
ATOM 1464 C CA . GLU A 1 198 ? -2.240 1.693 -17.925 1.00 94.69 198 GLU A CA 1
ATOM 1465 C C . GLU A 1 198 ? -2.066 3.127 -18.437 1.00 94.69 198 GLU A C 1
ATOM 1467 O O . GLU A 1 198 ? -1.777 3.374 -19.620 1.00 94.69 198 GLU A O 1
ATOM 1472 N N . ALA A 1 199 ? -2.244 4.089 -17.532 1.00 88.06 199 ALA A N 1
ATOM 1473 C CA . ALA A 1 199 ? -1.946 5.486 -17.818 1.00 88.06 199 ALA A CA 1
ATOM 1474 C C . ALA A 1 199 ? -0.466 5.672 -18.214 1.00 88.06 199 ALA A C 1
ATOM 1476 O O . ALA A 1 199 ? 0.391 4.831 -17.931 1.00 88.06 199 ALA A O 1
ATOM 1477 N N . LYS A 1 200 ? -0.195 6.768 -18.927 1.00 77.12 200 LYS A N 1
ATOM 1478 C CA . LYS A 1 200 ? 1.161 7.147 -19.338 1.00 77.12 200 LYS A CA 1
ATOM 1479 C C . LYS A 1 200 ? 2.012 7.607 -18.170 1.00 77.12 200 LYS A C 1
ATOM 1481 O O . LYS A 1 200 ? 1.466 8.354 -17.328 1.00 77.12 200 LYS A O 1
#

Solvent-accessible surface area (backbone atoms only — not comparable to full-atom values): 12140 Å² total; per-residue (Å²): 98,47,54,54,72,72,42,57,72,93,70,65,81,79,86,88,63,98,41,45,69,53,32,50,50,56,40,57,69,37,96,50,49,98,79,50,84,71,79,60,52,55,52,61,44,70,81,38,59,91,60,48,81,87,73,62,42,58,55,90,93,52,94,58,63,29,42,50,20,81,43,100,84,52,64,59,36,44,23,45,25,68,52,66,23,66,79,65,70,83,88,84,85,87,73,68,52,48,99,85,68,47,51,66,50,66,69,58,33,47,52,52,36,34,72,71,71,42,95,52,83,76,72,70,99,62,64,54,64,60,57,46,45,76,44,62,46,81,58,72,32,45,27,42,40,44,57,94,50,81,50,50,69,78,42,85,39,79,37,90,64,36,37,47,48,45,52,26,54,74,49,53,79,44,59,94,82,52,43,75,32,95,41,45,89,73,27,87,80,29,35,47,42,91,48,17,39,24,65,100

Secondary structure (DSSP, 8-state):
-TGGGT--GGG--S---SSHHHHHHHHHT-SSGGG------HHHHHTTTTT-PPPPB--TT-SS-B-SSSSTT----HHHHHTS-----PPPP---B-TTS-BSSHHHHHHHHHHTT---SSPPSS-HHHHHHHTT---GGG-SEE-SSTTPPPEE---SS--HHHHHHHHSPPPTT--B-SSGGGSTTSEEETTEEE--

Sequence (200 aa):
MAAAIGVPGAKWKGVMLDKSSEVLNGVATSPSPEKTIGILGAEIYDGNRDKVAALAFQAFKQKHAYYPDSTATSFDKRNVRDGHYTIWSPTVYLAPVDAQGTVTNPRVRYLVDMVLSKTVAPAPEFDPLDVVISKGLVPDCAMAVTRSFEGGDLSLYSAPEPCGCFFESRVGQPSATCKTCGGDGECGGGKCRHGFCEAK

pLDDT: mean 91.81, std 4.33, range [72.19, 97.25]